Protein AF-0000000075462433 (afdb_homodimer)

Nearest PDB structures (foldseek):
  6zc2-assembly1_A  TM=3.473E-01  e=1.145E+00  Pseudomonas aeruginosa PAO1
  6bbt-assembly1_A  TM=3.051E-01  e=2.124E-01  Streptococcus pyogenes
  6zc2-assembly1_A  TM=1.989E-01  e=1.217E+00  Pseudomonas aeruginosa PAO1

Organism: Phanerochaete carnosa (strain HHB-10118-sp) (NCBI:txid650164)

InterPro domains:
  IPR037176 Osmotin/thaumatin-like superfamily [SSF49870] (26-159)

Foldseek 3Di:
DPPPPPPDPPPPPPPPPPVPQQFKEKEAEAEPPVAFWKFKDDPLDTDDRGHIDMDRFKDPFIKIFTGRPPADSRRFQEWIKTWIAHADPDPPRGIKIAIECAPSRFYDFWKKKAKPPFRGPDIDTDHDRPDPLYHHDPPDDPNMTGTNDTNIYMYMYTRD/DPPPPPPPPPPPPPPPPPVPQQFKEKEAEAEPPPAFWKFKDDPLDTDDRGHIDMDRFKDPFIKIFTGRPPADSRRFQEWIKTWIAHADPDPPRGIKIAIECAPSRFYDFWKKKAKPPFRGPDIDIDHDRPDPLYHHDPPDDPNMTGTNDTNIYMYMYTRD

Secondary structure (DSSP, 8-state):
------------------------EEEEEEE-SSS-EEEEEETTEEEESSS-EEESS-EEEEEEEEE-SS--TT-TTS-EEEEEE---SSTT-SEEEEEE--TT----S-EEEEEESSSTT-EEEE-STT-TTEESSTT--S--EEE--TT-EEEEEE--/------------------------EEEEEEE-SSS-EEEEEETTEEEESSS-EEESS-EEEEEEEEE-SS--TT-TTS-EEEEEE---SSTT-SEEEEEE--TT----S-EEEEEESSSTT-EEEE-STT-TTEESSTT--S--EEE--TT-EEEEEE--

pLDDT: mean 89.91, std 16.1, range [31.02, 98.94]

Radius of gyration: 25.64 Å; Cα contacts (8 Å, |Δi|>4): 846; chains: 2; bounding box: 56×102×90 Å

Sequence (320 aa):
MAYSRIFTALVASAIVFAGVNAESHTVTFVNNCGFGTPLLKANGQTLSTGGSVTFGGSLISAIAFLQTGSCGDNGEGCTLIETTLVNPTSPGSGSSTDISLIPPHSFSVTSGFGYFDGCDGAGADCTDANCPDAFHTSGQTGVQVACQSDNVNLAITFCDMAYSRIFTALVASAIVFAGVNAESHTVTFVNNCGFGTPLLKANGQTLSTGGSVTFGGSLISAIAFLQTGSCGDNGEGCTLIETTLVNPTSPGSGSSTDISLIPPHSFSVTSGFGYFDGCDGAGADCTDANCPDAFHTSGQTGVQVACQSDNVNLAITFCD

Structure (mmCIF, N/CA/C/O backbone):
data_AF-0000000075462433-model_v1
#
loop_
_entity.id
_entity.type
_entity.pdbx_description
1 polymer Glycopeptide
#
loop_
_atom_site.group_PDB
_atom_site.id
_atom_site.type_symbol
_atom_site.label_atom_id
_atom_site.label_alt_id
_atom_site.label_comp_id
_atom_site.label_asym_id
_atom_site.label_entity_id
_atom_site.label_seq_id
_atom_site.pdbx_PDB_ins_code
_atom_site.Cartn_x
_atom_site.Cartn_y
_atom_site.Cartn_z
_atom_site.occupancy
_atom_site.B_iso_or_equiv
_atom_site.auth_seq_id
_atom_site.auth_comp_id
_atom_site.auth_asym_id
_atom_site.auth_atom_id
_atom_site.pdbx_PDB_model_num
ATOM 1 N N . MET A 1 1 ? -38.469 -48.688 49.094 1 31.02 1 MET A N 1
ATOM 2 C CA . MET A 1 1 ? -38.156 -48.281 47.719 1 31.02 1 MET A CA 1
ATOM 3 C C . MET A 1 1 ? -37.188 -47.094 47.719 1 31.02 1 MET A C 1
ATOM 5 O O . MET A 1 1 ? -37.531 -46 48.219 1 31.02 1 MET A O 1
ATOM 9 N N . ALA A 1 2 ? -35.844 -47.375 47.875 1 46.22 2 ALA A N 1
ATOM 10 C CA . ALA A 1 2 ? -34.688 -46.5 47.969 1 46.22 2 ALA A CA 1
ATOM 11 C C . ALA A 1 2 ? -34.562 -45.656 46.688 1 46.22 2 ALA A C 1
ATOM 13 O O . ALA A 1 2 ? -34.469 -46.219 45.594 1 46.22 2 ALA A O 1
ATOM 14 N N . TYR A 1 3 ? -35.125 -44.406 46.688 1 42.5 3 TYR A N 1
ATOM 15 C CA . TYR A 1 3 ? -35 -43.469 45.594 1 42.5 3 TYR A CA 1
ATOM 16 C C . TYR A 1 3 ? -33.562 -43.094 45.344 1 42.5 3 TYR A C 1
ATOM 18 O O . TYR A 1 3 ? -32.875 -42.656 46.281 1 42.5 3 TYR A O 1
ATOM 26 N N . SER A 1 4 ? -32.812 -43.812 44.5 1 49.38 4 SER A N 1
ATOM 27 C CA . SER A 1 4 ? -31.453 -43.438 44.062 1 49.38 4 SER A CA 1
ATOM 28 C C . SER A 1 4 ? -31.438 -42.094 43.375 1 49.38 4 SER A C 1
ATOM 30 O O . SER A 1 4 ? -32.188 -41.875 42.406 1 49.38 4 SER A O 1
ATOM 32 N N . ARG A 1 5 ? -31.234 -40.969 44.125 1 52.94 5 ARG A N 1
ATOM 33 C CA . ARG A 1 5 ? -31.047 -39.656 43.562 1 52.94 5 ARG A CA 1
ATOM 34 C C . ARG A 1 5 ? -29.922 -39.625 42.531 1 52.94 5 ARG A C 1
ATOM 36 O O . ARG A 1 5 ? -28.797 -40.062 42.812 1 52.94 5 ARG A O 1
ATOM 43 N N . ILE A 1 6 ? -30.234 -39.781 41.25 1 49.75 6 ILE A N 1
ATOM 44 C CA . ILE A 1 6 ? -29.312 -39.594 40.156 1 49.75 6 ILE A CA 1
ATOM 45 C C . ILE A 1 6 ? -28.781 -38.156 40.156 1 49.75 6 ILE A C 1
ATOM 47 O O . ILE A 1 6 ? -29.562 -37.219 40.125 1 49.75 6 ILE A O 1
ATOM 51 N N . PHE A 1 7 ? -27.672 -37.844 40.781 1 54.94 7 PHE A N 1
ATOM 52 C CA . PHE A 1 7 ? -27 -36.562 40.656 1 54.94 7 PHE A CA 1
ATOM 53 C C . PHE A 1 7 ? -26.547 -36.312 39.219 1 54.94 7 PHE A C 1
ATOM 55 O O . PHE A 1 7 ? -25.766 -37.062 38.688 1 54.94 7 PHE A O 1
ATOM 62 N N . THR A 1 8 ? -27.344 -35.656 38.406 1 51.84 8 THR A N 1
ATOM 63 C CA . THR A 1 8 ? -26.969 -35.188 37.094 1 51.84 8 THR A CA 1
ATOM 64 C C . THR A 1 8 ? -25.859 -34.125 37.188 1 51.84 8 THR A C 1
ATOM 66 O O . THR A 1 8 ? -26.016 -33.094 37.844 1 51.84 8 THR A O 1
ATOM 69 N N . ALA A 1 9 ? -24.594 -34.531 36.969 1 53.91 9 ALA A N 1
ATOM 70 C CA . ALA A 1 9 ? -23.453 -33.625 36.812 1 53.91 9 ALA A CA 1
ATOM 71 C C . ALA A 1 9 ? -23.641 -32.688 35.625 1 53.91 9 ALA A C 1
ATOM 73 O O . ALA A 1 9 ? -23.734 -33.125 34.5 1 53.91 9 ALA A O 1
ATOM 74 N N . LEU A 1 10 ? -24.234 -31.531 35.906 1 50.56 10 LEU A N 1
ATOM 75 C CA . LEU A 1 10 ? -24.234 -30.5 34.875 1 50.56 10 LEU A CA 1
ATOM 76 C C . LEU A 1 10 ? -22.828 -30.047 34.531 1 50.56 10 LEU A C 1
ATOM 78 O O . LEU A 1 10 ? -22.094 -29.562 35.406 1 50.56 10 LEU A O 1
ATOM 82 N N . VAL A 1 11 ? -22.125 -30.594 33.531 1 49.19 11 VAL A N 1
ATOM 83 C CA . VAL A 1 11 ? -20.844 -30.141 32.969 1 49.19 11 VAL A CA 1
ATOM 84 C C . VAL A 1 11 ? -21.016 -28.75 32.375 1 49.19 11 VAL A C 1
ATOM 86 O O . VAL A 1 11 ? -21.766 -28.562 31.406 1 49.19 11 VAL A O 1
ATOM 89 N N . ALA A 1 12 ? -20.812 -27.641 33.125 1 49.59 12 ALA A N 1
ATOM 90 C CA . ALA A 1 12 ? -20.656 -26.297 32.594 1 49.59 12 ALA A CA 1
ATOM 91 C C . ALA A 1 12 ? -19.531 -26.219 31.578 1 49.59 12 ALA A C 1
ATOM 93 O O . ALA A 1 12 ? -18.375 -26.453 31.906 1 49.59 12 ALA A O 1
ATOM 94 N N . SER A 1 13 ? -19.812 -26.453 30.297 1 45.81 13 SER A N 1
ATOM 95 C CA . SER A 1 13 ? -18.828 -26.188 29.25 1 45.81 13 SER A CA 1
ATOM 96 C C . SER A 1 13 ? -18.391 -24.719 29.25 1 45.81 13 SER A C 1
ATOM 98 O O . SER A 1 13 ? -19.219 -23.828 29.094 1 45.81 13 SER A O 1
ATOM 100 N N . ALA A 1 14 ? -17.344 -24.328 29.859 1 49.94 14 ALA A N 1
ATOM 101 C CA . ALA A 1 14 ? -16.734 -23.016 29.719 1 49.94 14 ALA A CA 1
ATOM 102 C C . ALA A 1 14 ? -16.469 -22.688 28.25 1 49.94 14 ALA A C 1
ATOM 104 O O . ALA A 1 14 ? -15.633 -23.312 27.609 1 49.94 14 ALA A O 1
ATOM 105 N N . ILE A 1 15 ? -17.438 -22.047 27.578 1 47.5 15 ILE A N 1
ATOM 106 C CA . ILE A 1 15 ? -17.156 -21.484 26.266 1 47.5 15 ILE A CA 1
ATOM 107 C C . ILE A 1 15 ? -15.984 -20.5 26.375 1 47.5 15 ILE A C 1
ATOM 109 O O . ILE A 1 15 ? -16.062 -19.5 27.062 1 47.5 15 ILE A O 1
ATOM 113 N N . VAL A 1 16 ? -14.773 -20.906 26.203 1 45.59 16 VAL A N 1
ATOM 114 C CA . VAL A 1 16 ? -13.68 -19.969 25.984 1 45.59 16 VAL A CA 1
ATOM 115 C C . VAL A 1 16 ? -14.039 -19.016 24.859 1 45.59 16 VAL A C 1
ATOM 117 O O . VAL A 1 16 ? -14.18 -19.438 23.703 1 45.59 16 VAL A O 1
ATOM 120 N N . PHE A 1 17 ? -14.797 -17.969 25.062 1 45.19 17 PHE A N 1
ATOM 121 C CA . PHE A 1 17 ? -14.844 -16.891 24.094 1 45.19 17 PHE A CA 1
ATOM 122 C C . PHE A 1 17 ? -13.438 -16.469 23.672 1 45.19 17 PHE A C 1
ATOM 124 O O . PHE A 1 17 ? -12.695 -15.891 24.484 1 45.19 17 PHE A O 1
ATOM 131 N N . ALA A 1 18 ? -12.742 -17.297 22.891 1 47.81 18 ALA A N 1
ATOM 132 C CA . ALA A 1 18 ? -11.594 -16.641 22.266 1 47.81 18 ALA A CA 1
ATOM 133 C C . ALA A 1 18 ? -11.93 -15.211 21.875 1 47.81 18 ALA A C 1
ATOM 135 O O . ALA A 1 18 ? -12.766 -14.977 21 1 47.81 18 ALA A O 1
ATOM 136 N N . GLY A 1 19 ? -11.945 -14.32 22.672 1 45.19 19 GLY A N 1
ATOM 137 C CA . GLY A 1 19 ? -12.164 -12.922 22.344 1 45.19 19 GLY A CA 1
ATOM 138 C C . GLY A 1 19 ? -11.539 -12.523 21.016 1 45.19 19 GLY A C 1
ATOM 139 O O . GLY A 1 19 ? -10.312 -12.5 20.891 1 45.19 19 GLY A O 1
ATOM 140 N N . VAL A 1 20 ? -12.094 -12.938 19.859 1 56.34 20 VAL A N 1
ATOM 141 C CA . VAL A 1 20 ? -11.68 -12.375 18.578 1 56.34 20 VAL A CA 1
ATOM 142 C C . VAL A 1 20 ? -11.344 -10.898 18.734 1 56.34 20 VAL A C 1
ATOM 144 O O . VAL A 1 20 ? -12.195 -10.094 19.125 1 56.34 20 VAL A O 1
ATOM 147 N N . ASN A 1 21 ? -10.117 -10.539 19.297 1 68.62 21 ASN A N 1
ATOM 148 C CA . ASN A 1 21 ? -9.742 -9.133 19.422 1 68.62 21 ASN A CA 1
ATOM 149 C C . ASN A 1 21 ? -10.031 -8.359 18.141 1 68.62 21 ASN A C 1
ATOM 151 O O . ASN A 1 21 ? -9.555 -8.727 17.062 1 68.62 21 ASN A O 1
ATOM 155 N N . ALA A 1 22 ? -11.039 -7.543 18.109 1 91.94 22 ALA A N 1
ATOM 156 C CA . ALA A 1 22 ? -11.453 -6.672 17.016 1 91.94 22 ALA A CA 1
ATOM 157 C C . ALA A 1 22 ? -10.273 -5.855 16.484 1 91.94 22 ALA A C 1
ATOM 159 O O . ALA A 1 22 ? -9.352 -5.531 17.234 1 91.94 22 ALA A O 1
ATOM 160 N N . GLU A 1 23 ? -10.078 -5.707 15.266 1 97.06 23 GLU A N 1
ATOM 161 C CA . GLU A 1 23 ? -9.031 -4.906 14.641 1 97.06 23 GLU A CA 1
ATOM 162 C C . GLU A 1 23 ? -8.906 -3.539 15.305 1 97.06 23 GLU A C 1
ATOM 164 O O . GLU A 1 23 ? -9.914 -2.9 15.617 1 97.06 23 GLU A O 1
ATOM 169 N N . SER A 1 24 ? -7.598 -3.174 15.57 1 98.5 24 SER A N 1
ATOM 170 C CA . SER A 1 24 ? -7.332 -1.879 16.188 1 98.5 24 SER A CA 1
ATOM 171 C C . SER A 1 24 ? -6.004 -1.302 15.711 1 98.5 24 SER A C 1
ATOM 173 O O . SER A 1 24 ? -5.02 -2.029 15.57 1 98.5 24 SER A O 1
ATOM 175 N N . HIS A 1 25 ? -5.973 -0.026 15.5 1 98.75 25 HIS A N 1
ATOM 176 C CA . HIS A 1 25 ? -4.758 0.7 15.141 1 98.75 25 HIS A CA 1
ATOM 177 C C . HIS A 1 25 ? -4.676 2.035 15.875 1 98.75 25 HIS A C 1
ATOM 179 O O . HIS A 1 25 ? -5.676 2.752 15.977 1 98.75 25 HIS A O 1
ATOM 185 N N . THR A 1 26 ? -3.496 2.416 16.359 1 98.88 26 THR A N 1
ATOM 186 C CA . THR A 1 26 ? -3.25 3.695 17.016 1 98.88 26 THR A CA 1
ATOM 187 C C . THR A 1 26 ? -2.232 4.52 16.234 1 98.88 26 THR A C 1
ATOM 189 O O . THR A 1 26 ? -1.226 3.984 15.766 1 98.88 26 THR A O 1
ATOM 192 N N . VAL A 1 27 ? -2.57 5.758 16.047 1 98.94 27 VAL A N 1
ATOM 193 C CA . VAL A 1 27 ? -1.616 6.719 15.5 1 98.94 27 VAL A CA 1
ATOM 194 C C . VAL A 1 27 ? -1.205 7.711 16.578 1 98.94 27 VAL A C 1
ATOM 196 O O . VAL A 1 27 ? -2.059 8.281 17.266 1 98.94 27 VAL A O 1
ATOM 199 N N . THR A 1 28 ? 0.072 7.883 16.766 1 98.94 28 THR A N 1
ATOM 200 C CA . THR A 1 28 ? 0.591 8.836 17.734 1 98.94 28 THR A CA 1
ATOM 201 C C . THR A 1 28 ? 1.503 9.859 17.047 1 98.94 28 THR A C 1
ATOM 203 O O . THR A 1 28 ? 2.033 9.602 15.969 1 98.94 28 THR A O 1
ATOM 206 N N . PHE A 1 29 ? 1.671 11.016 17.797 1 98.88 29 PHE A N 1
ATOM 207 C CA . PHE A 1 29 ? 2.482 12.094 17.25 1 98.88 29 PHE A CA 1
ATOM 208 C C . PHE A 1 29 ? 3.508 12.578 18.266 1 98.88 29 PHE A C 1
ATOM 210 O O . PHE A 1 29 ? 3.227 12.617 19.469 1 98.88 29 PHE A O 1
ATOM 217 N N . VAL A 1 30 ? 4.676 12.891 17.766 1 98.81 30 VAL A N 1
ATOM 218 C CA . VAL A 1 30 ? 5.648 13.711 18.484 1 98.81 30 VAL A CA 1
ATOM 219 C C . VAL A 1 30 ? 6.043 14.914 17.625 1 98.81 30 VAL A C 1
ATOM 221 O O . VAL A 1 30 ? 6.48 14.75 16.484 1 98.81 30 VAL A O 1
ATOM 224 N N . ASN A 1 31 ? 5.793 16.078 18.109 1 98.81 31 ASN A N 1
ATOM 225 C CA . ASN A 1 31 ? 6.211 17.312 17.453 1 98.81 31 ASN A CA 1
ATOM 226 C C . ASN A 1 31 ? 7.352 17.984 18.203 1 98.81 31 ASN A C 1
ATOM 228 O O . ASN A 1 31 ? 7.129 18.625 19.234 1 98.81 31 ASN A O 1
ATOM 232 N N . ASN A 1 32 ? 8.539 17.969 17.625 1 98.81 32 ASN A N 1
ATOM 233 C CA . ASN A 1 32 ? 9.719 18.531 18.266 1 98.81 32 ASN A CA 1
ATOM 234 C C . ASN A 1 32 ? 10.086 19.891 17.656 1 98.81 32 ASN A C 1
ATOM 236 O O . ASN A 1 32 ? 11.195 20.391 17.859 1 98.81 32 ASN A O 1
ATOM 240 N N . CYS A 1 33 ? 9.227 20.453 16.859 1 98.31 33 CYS A N 1
ATOM 241 C CA . CYS A 1 33 ? 9.578 21.656 16.109 1 98.31 33 CYS A CA 1
ATOM 242 C C . CYS A 1 33 ? 9.422 22.891 16.984 1 98.31 33 CYS A C 1
ATOM 244 O O . CYS A 1 33 ? 10.008 23.938 16.688 1 98.31 33 CYS A O 1
ATOM 246 N N . GLY A 1 34 ? 8.617 22.812 18.031 1 97.69 34 GLY A N 1
ATOM 247 C CA . GLY A 1 34 ? 8.328 23.984 18.844 1 97.69 34 GLY A CA 1
ATOM 248 C C . GLY A 1 34 ? 7.262 24.891 18.25 1 97.69 34 GLY A C 1
ATOM 249 O O . GLY A 1 34 ? 6.941 25.938 18.812 1 97.69 34 GLY A O 1
ATOM 250 N N . PHE A 1 35 ? 6.758 24.531 17.094 1 98.56 35 PHE A N 1
ATOM 251 C CA . PHE A 1 35 ? 5.672 25.25 16.422 1 98.56 35 PHE A CA 1
ATOM 252 C C . PHE A 1 35 ? 4.816 24.297 15.602 1 98.56 35 PHE A C 1
ATOM 254 O O . PHE A 1 35 ? 5.145 23.125 15.469 1 98.56 35 PHE A O 1
ATOM 261 N N . GLY A 1 36 ? 3.684 24.781 15.102 1 98.75 36 GLY A N 1
ATOM 262 C CA . GLY A 1 36 ? 2.822 24.016 14.219 1 98.75 36 GLY A CA 1
ATOM 263 C C . GLY A 1 36 ? 1.904 23.062 14.953 1 98.75 36 GLY A C 1
ATOM 264 O O . GLY A 1 36 ? 2.047 22.875 16.172 1 98.75 36 GLY A O 1
ATOM 265 N N . THR A 1 37 ? 0.959 22.531 14.18 1 98.88 37 THR A N 1
ATOM 266 C CA . THR A 1 37 ? -0.018 21.578 14.695 1 98.88 37 THR A CA 1
ATOM 267 C C . THR A 1 37 ? -0.035 20.312 13.844 1 98.88 37 THR A C 1
ATOM 269 O O . THR A 1 37 ? -0.327 20.359 12.648 1 98.88 37 THR A O 1
ATOM 272 N N . PRO A 1 38 ? 0.313 19.125 14.438 1 98.88 38 PRO A N 1
ATOM 273 C CA . PRO A 1 38 ? 0.107 17.906 13.664 1 98.88 38 PRO A CA 1
ATOM 274 C C . PRO A 1 38 ? -1.351 17.703 13.25 1 98.88 38 PRO A C 1
ATOM 276 O O . PRO A 1 38 ? -2.262 18 14.031 1 98.88 38 PRO A O 1
ATOM 279 N N . LEU A 1 39 ? -1.588 17.25 12.008 1 98.88 39 LEU A N 1
ATOM 280 C CA . LEU A 1 39 ? -2.918 16.906 11.531 1 98.88 39 LEU A CA 1
ATOM 281 C C . LEU A 1 39 ? -2.938 15.492 10.961 1 98.88 39 LEU A C 1
ATOM 283 O O . LEU A 1 39 ? -2.008 15.086 10.258 1 98.88 39 LEU A O 1
ATOM 287 N N . LEU A 1 40 ? -3.924 14.75 11.367 1 98.88 40 LEU A N 1
ATOM 288 C CA . LEU A 1 40 ? -4.332 13.516 10.703 1 98.88 40 LEU A CA 1
ATOM 289 C C . LEU A 1 40 ? -5.707 13.68 10.055 1 98.88 40 LEU A C 1
ATOM 291 O O . LEU A 1 40 ? -6.664 14.086 10.719 1 98.88 40 LEU A O 1
ATOM 295 N N . LYS A 1 41 ? -5.789 13.383 8.766 1 98 41 LYS A N 1
ATOM 296 C CA . LYS A 1 41 ? -7.039 13.57 8.039 1 98 41 LYS A CA 1
ATOM 297 C C . LYS A 1 41 ? -7.352 12.352 7.172 1 98 41 LYS A C 1
ATOM 299 O O . LYS A 1 41 ? -6.441 11.68 6.684 1 98 41 LYS A O 1
ATOM 304 N N . ALA A 1 42 ? -8.602 12.094 7.008 1 95.62 42 ALA A N 1
ATOM 305 C CA . ALA A 1 42 ? -9.109 11.117 6.047 1 95.62 42 ALA A CA 1
ATOM 306 C C . ALA A 1 42 ? -10.523 11.461 5.605 1 95.62 42 ALA A C 1
ATOM 308 O O . ALA A 1 42 ? -11.305 12.008 6.387 1 95.62 42 ALA A O 1
ATOM 309 N N . ASN A 1 43 ? -10.805 11.219 4.375 1 92.31 43 ASN A N 1
ATOM 310 C CA . ASN A 1 43 ? -12.133 11.477 3.84 1 92.31 43 ASN A CA 1
ATOM 311 C C . ASN A 1 43 ? -12.578 12.914 4.109 1 92.31 43 ASN A C 1
ATOM 313 O O . ASN A 1 43 ? -13.711 13.148 4.527 1 92.31 43 ASN A O 1
ATOM 317 N N . GLY A 1 44 ? -11.602 13.75 4.051 1 92 44 GLY A N 1
ATOM 318 C CA . GLY A 1 44 ? -11.891 15.172 4.18 1 92 44 GLY A CA 1
ATOM 319 C C . GLY A 1 44 ? -12.102 15.609 5.617 1 92 44 GLY A C 1
ATOM 320 O O . GLY A 1 44 ? -12.414 16.766 5.879 1 92 44 GLY A O 1
ATOM 321 N N . GLN A 1 45 ? -11.938 14.703 6.551 1 97.12 45 GLN A N 1
ATOM 322 C CA . GLN A 1 45 ? -12.156 15.016 7.961 1 97.12 45 GLN A CA 1
ATOM 323 C C . GLN A 1 45 ? -10.844 15.023 8.734 1 97.12 45 GLN A C 1
ATOM 325 O O . GLN A 1 45 ? -9.961 14.195 8.484 1 97.12 45 GLN A O 1
ATOM 330 N N . THR A 1 46 ? -10.742 15.938 9.68 1 98.38 46 THR A N 1
ATOM 331 C CA . THR A 1 46 ? -9.633 15.906 10.625 1 98.38 46 THR A CA 1
ATOM 332 C C . THR A 1 46 ? -9.883 14.867 11.719 1 98.38 46 THR A C 1
ATOM 334 O O . THR A 1 46 ? -10.906 14.914 12.406 1 98.38 46 THR A O 1
ATOM 337 N N . LEU A 1 47 ? -8.961 14.016 11.898 1 98.69 47 LEU A N 1
ATOM 338 C CA . LEU A 1 47 ? -9.125 12.914 12.836 1 98.69 47 LEU A CA 1
ATOM 339 C C . LEU A 1 47 ? -8.344 13.172 14.117 1 98.69 47 LEU A C 1
ATOM 341 O O . LEU A 1 47 ? -8.648 12.586 15.164 1 98.69 47 LEU A O 1
ATOM 345 N N . SER A 1 48 ? -7.277 13.953 14.039 1 98.81 48 SER A N 1
ATOM 346 C CA . SER A 1 48 ? -6.461 14.336 15.188 1 98.81 48 SER A CA 1
ATOM 347 C C . SER A 1 48 ? -5.695 15.625 14.914 1 98.81 48 SER A C 1
ATOM 349 O O . SER A 1 48 ? -5.312 15.898 13.773 1 98.81 48 SER A O 1
ATOM 351 N N . THR A 1 49 ? -5.5 16.375 15.891 1 98.75 49 THR A N 1
ATOM 352 C CA . THR A 1 49 ? -4.645 17.562 15.844 1 98.75 49 THR A CA 1
ATOM 353 C C . THR A 1 49 ? -3.408 17.375 16.719 1 98.75 49 THR A C 1
ATOM 355 O O . THR A 1 49 ? -2.939 18.312 17.359 1 98.75 49 THR A O 1
ATOM 358 N N . GLY A 1 50 ? -2.967 16.141 16.812 1 98.69 50 GLY A N 1
ATOM 359 C CA . GLY A 1 50 ? -1.698 15.883 17.469 1 98.69 50 GLY A CA 1
ATOM 360 C C . GLY A 1 50 ? -1.814 14.906 18.625 1 98.69 50 GLY A C 1
ATOM 361 O O . GLY A 1 50 ? -0.812 14.344 19.078 1 98.69 50 GLY A O 1
ATOM 362 N N . GLY A 1 51 ? -3.045 14.695 19.109 1 98.31 51 GLY A N 1
ATOM 363 C CA . GLY A 1 51 ? -3.252 13.672 20.125 1 98.31 51 GLY A CA 1
ATOM 364 C C . GLY A 1 51 ? -3.227 12.266 19.562 1 98.31 51 GLY A C 1
ATOM 365 O O . GLY A 1 51 ? -3.562 12.055 18.391 1 98.31 51 GLY A O 1
ATOM 366 N N . SER A 1 52 ? -2.805 11.383 20.438 1 98.75 52 SER A N 1
ATOM 367 C CA . SER A 1 52 ? -2.891 9.977 20.047 1 98.75 52 SER A CA 1
ATOM 368 C C . SER A 1 52 ? -4.336 9.555 19.812 1 98.75 52 SER A C 1
ATOM 370 O O . SER A 1 52 ? -5.23 9.938 20.578 1 98.75 52 SER A O 1
ATOM 372 N N . VAL A 1 53 ? -4.602 8.828 18.766 1 98.81 53 VAL A N 1
ATOM 373 C CA . VAL A 1 53 ? -5.957 8.398 18.453 1 98.81 53 VAL A CA 1
ATOM 374 C C . VAL A 1 53 ? -5.957 6.918 18.078 1 98.81 53 VAL A C 1
ATOM 376 O O . VAL A 1 53 ? -5.039 6.441 17.406 1 98.81 53 VAL A O 1
ATOM 379 N N . THR A 1 54 ? -6.957 6.152 18.516 1 98.75 54 THR A N 1
ATOM 380 C CA . THR A 1 54 ? -7.105 4.727 18.234 1 98.75 54 THR A CA 1
ATOM 381 C C . THR A 1 54 ? -8.359 4.465 17.406 1 98.75 54 THR A C 1
ATOM 383 O O . THR A 1 54 ? -9.43 5 17.703 1 98.75 54 THR A O 1
ATOM 386 N N . PHE A 1 55 ? -8.195 3.656 16.422 1 98.44 55 PHE A N 1
ATOM 387 C CA . PHE A 1 55 ? -9.289 3.275 15.539 1 98.44 55 PHE A CA 1
ATOM 388 C C . PHE A 1 55 ? -9.703 1.826 15.781 1 98.44 55 PHE A C 1
ATOM 390 O O . PHE A 1 55 ? -8.859 0.928 15.766 1 98.44 55 PHE A O 1
ATOM 397 N N . GLY A 1 56 ? -10.938 1.569 15.969 1 97.56 56 GLY A N 1
ATOM 398 C CA . GLY A 1 56 ? -11.469 0.222 16.094 1 97.56 56 GLY A CA 1
ATOM 399 C C . GLY A 1 56 ? -11.672 -0.465 14.758 1 97.56 56 GLY A C 1
ATOM 400 O O . GLY A 1 56 ? -12.648 -1.195 14.578 1 97.56 56 GLY A O 1
ATOM 401 N N . GLY A 1 57 ? -10.953 -0.33 13.852 1 97.75 57 GLY A N 1
ATOM 402 C CA . GLY A 1 57 ? -10.953 -0.805 12.477 1 97.75 57 GLY A CA 1
ATOM 403 C C . GLY A 1 57 ? -9.828 -0.219 11.641 1 97.75 57 GLY A C 1
ATOM 404 O O . GLY A 1 57 ? -8.859 0.309 12.18 1 97.75 57 GLY A O 1
ATOM 405 N N . SER A 1 58 ? -9.961 -0.373 10.367 1 96.38 58 SER A N 1
ATOM 406 C CA . SER A 1 58 ? -8.906 0.088 9.477 1 96.38 58 SER A CA 1
ATOM 407 C C . SER A 1 58 ? -8.914 1.607 9.352 1 96.38 58 SER A C 1
ATOM 409 O O . SER A 1 58 ? -9.938 2.25 9.57 1 96.38 58 SER A O 1
ATOM 411 N N . LEU A 1 59 ? -7.797 2.197 9.141 1 96.56 59 LEU A N 1
ATOM 412 C CA . LEU A 1 59 ? -7.602 3.566 8.68 1 96.56 59 LEU A CA 1
ATOM 413 C C . LEU A 1 59 ? -7.156 3.584 7.219 1 96.56 59 LEU A C 1
ATOM 415 O O . LEU A 1 59 ? -6.02 3.223 6.91 1 96.56 59 LEU A O 1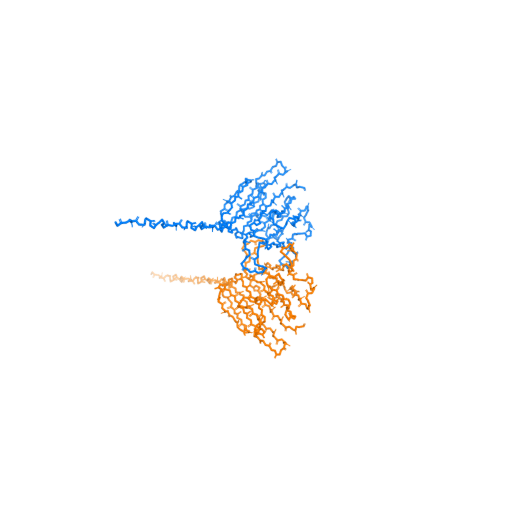
ATOM 419 N N . ILE A 1 60 ? -8.008 4.016 6.27 1 92.88 60 ILE A N 1
ATOM 420 C CA . ILE A 1 60 ? -7.762 3.855 4.844 1 92.88 60 ILE A CA 1
ATOM 421 C C . ILE A 1 60 ? -7.457 5.215 4.215 1 92.88 60 ILE A C 1
ATOM 423 O O . ILE A 1 60 ? -8.227 6.164 4.379 1 92.88 60 ILE A O 1
ATOM 427 N N . SER A 1 61 ? -6.312 5.301 3.559 1 92.12 61 SER A N 1
ATOM 428 C CA . SER A 1 61 ? -5.957 6.457 2.746 1 92.12 61 SER A CA 1
ATOM 429 C C . SER A 1 61 ? -5.945 7.734 3.58 1 92.12 61 SER A C 1
ATOM 431 O O . SER A 1 61 ? -6.547 8.742 3.195 1 92.12 61 SER A O 1
ATOM 433 N N . ALA A 1 62 ? -5.32 7.723 4.688 1 96.56 62 ALA A N 1
ATOM 434 C CA . ALA A 1 62 ? -5.188 8.906 5.531 1 96.56 62 ALA A CA 1
ATOM 435 C C . ALA A 1 62 ? -3.916 9.68 5.199 1 96.56 62 ALA A C 1
ATOM 437 O O . ALA A 1 62 ? -2.965 9.117 4.656 1 96.56 62 ALA A O 1
ATOM 438 N N . ILE A 1 63 ? -3.936 10.922 5.496 1 97.88 63 ILE A N 1
ATOM 439 C CA . ILE A 1 63 ? -2.758 11.766 5.336 1 97.88 63 ILE A CA 1
ATOM 440 C C . ILE A 1 63 ? -2.42 12.445 6.664 1 97.88 63 ILE A C 1
ATOM 442 O O . ILE A 1 63 ? -3.309 12.695 7.48 1 97.88 63 ILE A O 1
ATOM 446 N N . ALA A 1 64 ? -1.176 12.727 6.906 1 98.69 64 ALA A N 1
ATOM 447 C CA . ALA A 1 64 ? -0.7 13.469 8.07 1 98.69 64 ALA A CA 1
ATOM 448 C C . ALA A 1 64 ? 0.387 14.469 7.684 1 98.69 64 ALA A C 1
ATOM 450 O O . ALA A 1 64 ? 1.172 14.211 6.766 1 98.69 64 ALA A O 1
ATOM 451 N N . PHE A 1 65 ? 0.458 15.5 8.32 1 98.81 65 PHE A N 1
ATOM 452 C CA . PHE A 1 65 ? 1.47 16.531 8.109 1 98.81 65 PHE A CA 1
ATOM 453 C C . PHE A 1 65 ? 1.486 17.516 9.273 1 98.81 65 PHE A C 1
ATOM 455 O O . PHE A 1 65 ? 0.581 17.516 10.109 1 98.81 65 PHE A O 1
ATOM 462 N N . LEU A 1 66 ? 2.568 18.25 9.445 1 98.94 66 LEU A N 1
ATOM 463 C CA . LEU A 1 66 ? 2.617 19.359 10.383 1 98.94 66 LEU A CA 1
ATOM 464 C C . LEU A 1 66 ? 2.08 20.641 9.75 1 98.94 66 LEU A C 1
ATOM 466 O O . LEU A 1 66 ? 2.688 21.188 8.82 1 98.94 66 LEU A O 1
ATOM 470 N N . GLN A 1 67 ? 0.877 21.078 10.211 1 98.75 67 GLN A N 1
ATOM 471 C CA . GLN A 1 67 ? 0.371 22.375 9.781 1 98.75 67 GLN A CA 1
ATOM 472 C C . GLN A 1 67 ? 1.202 23.516 10.359 1 98.75 67 GLN A C 1
ATOM 474 O O . GLN A 1 67 ? 1.096 23.828 11.547 1 98.75 67 GLN A O 1
ATOM 479 N N . THR A 1 68 ? 1.956 24.156 9.539 1 98.25 68 THR A N 1
ATOM 480 C CA . THR A 1 68 ? 2.898 25.188 9.984 1 98.25 68 THR A CA 1
ATOM 481 C C . THR A 1 68 ? 2.307 26.578 9.812 1 98.25 68 THR A C 1
ATOM 483 O O . THR A 1 68 ? 2.939 27.578 10.164 1 98.25 68 THR A O 1
ATOM 486 N N . GLY A 1 69 ? 1.148 26.719 9.367 1 97.69 69 GLY A N 1
ATOM 487 C CA . GLY A 1 69 ? 0.523 27.984 9.016 1 97.69 69 GLY A CA 1
ATOM 488 C C . GLY A 1 69 ? 0.457 28.219 7.52 1 97.69 69 GLY A C 1
ATOM 489 O O . GLY A 1 69 ? -0.353 29.016 7.051 1 97.69 69 GLY A O 1
ATOM 490 N N . SER A 1 70 ? 1.236 27.5 6.734 1 96.94 70 SER A N 1
ATOM 491 C CA . SER A 1 70 ? 1.358 27.766 5.305 1 96.94 70 SER A CA 1
ATOM 492 C C . SER A 1 70 ? 0.881 26.594 4.473 1 96.94 70 SER A C 1
ATOM 494 O O . SER A 1 70 ? 0.849 26.656 3.242 1 96.94 70 SER A O 1
ATOM 496 N N . CYS A 1 71 ? 0.517 25.5 5.082 1 98.12 71 CYS A N 1
ATOM 497 C CA . CYS A 1 71 ? 0.102 24.312 4.328 1 98.12 71 CYS A CA 1
ATOM 498 C C . CYS A 1 71 ? -1.327 24.469 3.822 1 98.12 71 CYS A C 1
ATOM 500 O O . CYS A 1 71 ? -2.16 25.094 4.484 1 98.12 71 CYS A O 1
ATOM 502 N N . GLY A 1 72 ? -1.582 23.844 2.689 1 97.5 72 GLY A N 1
ATOM 503 C CA . GLY A 1 72 ? -2.969 23.719 2.266 1 97.5 72 GLY A CA 1
ATOM 504 C C . GLY A 1 72 ? -3.779 22.797 3.143 1 97.5 72 GLY A C 1
ATOM 505 O O . GLY A 1 72 ? -3.229 22.125 4.016 1 97.5 72 GLY A O 1
ATOM 506 N N . ASP A 1 73 ? -5.07 22.672 2.895 1 96.31 73 ASP A N 1
ATOM 507 C CA . ASP A 1 73 ? -5.988 21.906 3.729 1 96.31 73 ASP A CA 1
ATOM 508 C C . ASP A 1 73 ? -5.594 20.438 3.77 1 96.31 73 ASP A C 1
ATOM 510 O O . ASP A 1 73 ? -5.855 19.75 4.758 1 96.31 73 ASP A O 1
ATOM 514 N N . ASN A 1 74 ? -4.992 19.984 2.703 1 95.44 74 ASN A N 1
ATOM 515 C CA . ASN A 1 74 ? -4.566 18.594 2.625 1 95.44 74 ASN A CA 1
ATOM 516 C C . ASN A 1 74 ? -3.045 18.484 2.584 1 95.44 74 ASN A C 1
ATOM 518 O O . ASN A 1 74 ? -2.504 17.578 1.943 1 95.44 74 ASN A O 1
ATOM 522 N N . GLY A 1 75 ? -2.424 19.422 3.102 1 97.31 75 GLY A N 1
ATOM 523 C CA . GLY A 1 75 ? -0.98 19.375 3.268 1 97.31 75 GLY A CA 1
ATOM 524 C C . GLY A 1 75 ? -0.223 19.906 2.066 1 97.31 75 GLY A C 1
ATOM 525 O O . GLY A 1 75 ? 0.992 19.719 1.962 1 97.31 75 GLY A O 1
ATOM 526 N N . GLU A 1 76 ? -0.941 20.516 1.115 1 96.81 76 GLU A N 1
ATOM 527 C CA . GLU A 1 76 ? -0.235 21.125 -0.009 1 96.81 76 GLU A CA 1
ATOM 528 C C . GLU A 1 76 ? 0.849 22.078 0.474 1 96.81 76 GLU A C 1
ATOM 530 O O . GLU A 1 76 ? 0.635 22.844 1.421 1 96.81 76 GLU A O 1
ATOM 535 N N . GLY A 1 77 ? 1.951 21.969 -0.198 1 97.81 77 GLY A N 1
ATOM 536 C CA . GLY A 1 77 ? 3.064 22.844 0.143 1 97.81 77 GLY A CA 1
ATOM 537 C C . GLY A 1 77 ? 3.879 22.328 1.318 1 97.81 77 GLY A C 1
ATOM 538 O O . GLY A 1 77 ? 4.848 22.969 1.732 1 97.81 77 GLY A O 1
ATOM 539 N N . CYS A 1 78 ? 3.58 21.156 1.856 1 98.62 78 CYS A N 1
ATOM 540 C CA . CYS A 1 78 ? 4.27 20.625 3.025 1 98.62 78 CYS A CA 1
ATOM 541 C C . CYS A 1 78 ? 4.594 19.156 2.844 1 98.62 78 CYS A C 1
ATOM 543 O O . CYS A 1 78 ? 4.086 18.5 1.92 1 98.62 78 CYS A O 1
ATOM 545 N N . THR A 1 79 ? 5.535 18.625 3.688 1 98.56 79 THR A N 1
ATOM 546 C CA . THR A 1 79 ? 5.848 17.203 3.693 1 98.56 79 THR A CA 1
ATOM 547 C C . THR A 1 79 ? 4.625 16.375 4.098 1 98.56 79 THR A C 1
ATOM 549 O O . THR A 1 79 ? 4.012 16.641 5.133 1 98.56 79 THR A O 1
ATOM 552 N N . LEU A 1 80 ? 4.27 15.406 3.25 1 98.44 80 LEU A N 1
ATOM 553 C CA . LEU A 1 80 ? 3.043 14.648 3.461 1 98.44 80 LEU A CA 1
ATOM 554 C C . LEU A 1 80 ? 3.352 13.203 3.844 1 98.44 80 LEU A C 1
ATOM 556 O O . LEU A 1 80 ? 4.172 12.547 3.199 1 98.44 80 LEU A O 1
ATOM 560 N N . ILE A 1 81 ? 2.809 12.711 4.922 1 98.56 81 ILE A N 1
ATOM 561 C CA . ILE A 1 81 ? 2.775 11.289 5.234 1 98.56 81 ILE A CA 1
ATOM 562 C C . ILE A 1 81 ? 1.435 10.695 4.805 1 98.56 81 ILE A C 1
ATOM 564 O O . ILE A 1 81 ? 0.377 11.258 5.105 1 98.56 81 ILE A O 1
ATOM 568 N N . GLU A 1 82 ? 1.483 9.617 4.117 1 96.69 82 GLU A N 1
ATOM 569 C CA . GLU A 1 82 ? 0.285 8.898 3.697 1 96.69 82 GLU A CA 1
ATOM 570 C C . GLU A 1 82 ? 0.249 7.496 4.293 1 96.69 82 GLU A C 1
ATOM 572 O O . GLU A 1 82 ? 1.269 6.805 4.328 1 96.69 82 GLU A O 1
ATOM 577 N N . THR A 1 83 ? -0.963 7.098 4.758 1 96.62 83 THR A N 1
ATOM 578 C CA . THR A 1 83 ? -0.954 5.816 5.449 1 96.62 83 THR A CA 1
ATOM 579 C C . THR A 1 83 ? -2.297 5.105 5.293 1 96.62 83 THR A C 1
ATOM 581 O O . THR A 1 83 ? -3.344 5.754 5.238 1 96.62 83 THR A O 1
ATOM 584 N N . THR A 1 84 ? -2.312 3.875 5.109 1 94.88 84 THR A N 1
ATOM 585 C CA . THR A 1 84 ? -3.369 2.898 5.355 1 94.88 84 THR A CA 1
ATOM 586 C C . THR A 1 84 ? -2.947 1.906 6.438 1 94.88 84 THR A C 1
ATOM 588 O O . THR A 1 84 ? -1.87 1.313 6.359 1 94.88 84 THR A O 1
ATOM 591 N N . LEU A 1 85 ? -3.688 1.786 7.465 1 96.94 85 LEU A N 1
ATOM 592 C CA . LEU A 1 85 ? -3.521 0.774 8.5 1 96.94 85 LEU A CA 1
ATOM 593 C C . LEU A 1 85 ? -4.672 -0.225 8.477 1 96.94 85 LEU A C 1
ATOM 595 O O . LEU A 1 85 ? -5.832 0.151 8.672 1 96.94 85 LEU A O 1
ATOM 599 N N . VAL A 1 86 ? -4.32 -1.461 8.211 1 95.5 86 VAL A N 1
ATOM 600 C CA . VAL A 1 86 ? -5.34 -2.49 8.016 1 95.5 86 VAL A CA 1
ATOM 601 C C . VAL A 1 86 ? -4.75 -3.865 8.32 1 95.5 86 VAL A C 1
ATOM 603 O O . VAL A 1 86 ? -3.572 -4.117 8.047 1 95.5 86 VAL A O 1
ATOM 606 N N . ASN A 1 87 ? -5.582 -4.66 8.93 1 94.5 87 ASN A N 1
ATOM 607 C CA . ASN A 1 87 ? -5.172 -6.055 9.055 1 94.5 87 ASN A CA 1
ATOM 608 C C . ASN A 1 87 ? -5.191 -6.766 7.707 1 94.5 87 ASN A C 1
ATOM 610 O O . ASN A 1 87 ? -6.168 -6.664 6.961 1 94.5 87 ASN A O 1
ATOM 614 N N . PRO A 1 88 ? -4.07 -7.461 7.48 1 90.75 88 PRO A N 1
ATOM 615 C CA . PRO A 1 88 ? -4.094 -8.195 6.215 1 90.75 88 PRO A CA 1
ATOM 616 C C . PRO A 1 88 ? -5.117 -9.32 6.203 1 90.75 88 PRO A C 1
ATOM 618 O O . PRO A 1 88 ? -5.273 -10.031 7.203 1 90.75 88 PRO A O 1
ATOM 621 N N . THR A 1 89 ? -5.918 -9.422 5.117 1 85.44 89 THR A N 1
ATOM 622 C CA . THR A 1 89 ? -6.844 -10.531 4.938 1 85.44 89 THR A CA 1
ATOM 623 C C . THR A 1 89 ? -6.203 -11.641 4.102 1 85.44 89 THR A C 1
ATOM 625 O O . THR A 1 89 ? -6.695 -12.766 4.074 1 85.44 89 THR A O 1
ATOM 628 N N . SER A 1 90 ? -5.215 -11.367 3.449 1 82.5 90 SER A N 1
ATOM 629 C CA . SER A 1 90 ? -4.344 -12.234 2.67 1 82.5 90 SER A CA 1
ATOM 630 C C . SER A 1 90 ? -2.908 -11.727 2.67 1 82.5 90 SER A C 1
ATOM 632 O O . SER A 1 90 ? -2.658 -10.562 2.975 1 82.5 90 SER A O 1
ATOM 634 N N . PRO A 1 91 ? -2.014 -12.617 2.445 1 78.06 91 PRO A N 1
ATO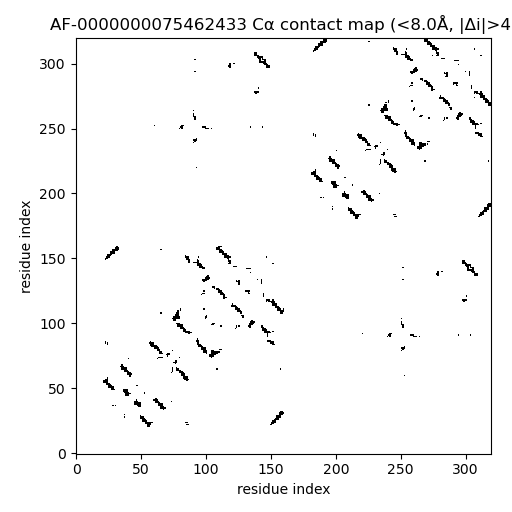M 635 C CA . PRO A 1 91 ? -0.631 -12.141 2.383 1 78.06 91 PRO A CA 1
ATOM 636 C C . PRO A 1 91 ? -0.467 -10.93 1.463 1 78.06 91 PRO A C 1
ATOM 638 O O . PRO A 1 91 ? -0.975 -10.938 0.338 1 78.06 91 PRO A O 1
ATOM 641 N N . GLY A 1 92 ? 0.298 -9.859 1.927 1 84.5 92 GLY A N 1
ATOM 642 C CA . GLY A 1 92 ? 0.599 -8.68 1.135 1 84.5 92 GLY A CA 1
ATOM 643 C C . GLY A 1 92 ? -0.503 -7.637 1.174 1 84.5 92 GLY A C 1
ATOM 644 O O . GLY A 1 92 ? -0.345 -6.539 0.641 1 84.5 92 GLY A O 1
ATOM 645 N N . SER A 1 93 ? -1.565 -7.895 1.751 1 87.81 93 SER A N 1
ATOM 646 C CA . SER A 1 93 ? -2.709 -6.992 1.748 1 87.81 93 SER A CA 1
ATOM 647 C C . SER A 1 93 ? -2.744 -6.141 3.012 1 87.81 93 SER A C 1
ATOM 649 O O . SER A 1 93 ? -3.777 -5.551 3.344 1 87.81 93 SER A O 1
ATOM 651 N N . GLY A 1 94 ? -1.596 -5.977 3.682 1 91.75 94 GLY A N 1
ATOM 652 C CA . GLY A 1 94 ? -1.548 -5.32 4.98 1 91.75 94 GLY A CA 1
ATOM 653 C C . GLY A 1 94 ? -1.356 -3.82 4.883 1 91.75 94 GLY A C 1
ATOM 654 O O . GLY A 1 94 ? -1.687 -3.209 3.865 1 91.75 94 GLY A O 1
ATOM 655 N N . SER A 1 95 ? -0.922 -3.225 5.969 1 95.12 95 SER A N 1
ATOM 656 C CA . SER A 1 95 ? -0.736 -1.785 6.121 1 95.12 95 SER A CA 1
ATOM 657 C C . SER A 1 95 ? 0.39 -1.276 5.227 1 95.12 95 SER A C 1
ATOM 659 O O . SER A 1 95 ? 1.296 -2.033 4.871 1 95.12 95 SER A O 1
ATOM 661 N N . SER A 1 96 ? 0.314 -0.018 4.898 1 95.06 96 SER A N 1
ATOM 662 C CA . SER A 1 96 ? 1.322 0.651 4.082 1 95.06 96 SER A CA 1
ATOM 663 C C . SER A 1 96 ? 1.386 2.143 4.395 1 95.06 96 SER A C 1
ATOM 665 O O . SER A 1 96 ? 0.352 2.787 4.586 1 95.06 96 SER A O 1
ATOM 667 N N . THR A 1 97 ? 2.615 2.674 4.48 1 96.56 97 THR A N 1
ATOM 668 C CA . THR A 1 97 ? 2.842 4.09 4.75 1 96.56 97 THR A CA 1
ATOM 669 C C . THR A 1 97 ? 4.012 4.617 3.924 1 96.56 97 THR A C 1
ATOM 671 O O . THR A 1 97 ? 4.961 3.883 3.641 1 96.56 97 THR A O 1
ATOM 674 N N . ASP A 1 98 ? 3.91 5.902 3.521 1 96.88 98 ASP A N 1
ATOM 675 C CA . ASP A 1 98 ? 5.004 6.535 2.793 1 96.88 98 ASP A CA 1
ATOM 676 C C . ASP A 1 98 ? 5.062 8.039 3.08 1 96.88 98 ASP A C 1
ATOM 678 O O . ASP A 1 98 ? 4.164 8.586 3.723 1 96.88 98 ASP A O 1
ATOM 682 N N . ILE A 1 99 ? 6.195 8.672 2.697 1 97.94 99 ILE A N 1
ATOM 683 C CA . ILE A 1 99 ? 6.359 10.125 2.68 1 97.94 99 ILE A CA 1
ATOM 684 C C . ILE A 1 99 ? 6.344 10.625 1.238 1 97.94 99 ILE A C 1
ATOM 686 O O . ILE A 1 99 ? 6.953 10.016 0.355 1 97.94 99 ILE A O 1
ATOM 690 N N . SER A 1 100 ? 5.621 11.742 1.018 1 97.38 100 SER A N 1
ATOM 691 C CA . SER A 1 100 ? 5.516 12.242 -0.348 1 97.38 100 SER A CA 1
ATOM 692 C C . SER A 1 100 ? 5.906 13.719 -0.425 1 97.38 100 SER A C 1
ATOM 694 O O . SER A 1 100 ? 5.5 14.516 0.418 1 97.38 100 SER A O 1
ATOM 696 N N . LEU A 1 101 ? 6.711 14.023 -1.391 1 97.31 101 LEU A N 1
ATOM 697 C CA . LEU A 1 101 ? 7.043 15.383 -1.803 1 97.31 101 LEU A CA 1
ATOM 698 C C . LEU A 1 101 ? 6.645 15.625 -3.254 1 97.31 101 LEU A C 1
ATOM 700 O O . LEU A 1 101 ? 7.219 16.484 -3.926 1 97.31 101 LEU A O 1
ATOM 704 N N . ILE A 1 102 ? 5.77 14.836 -3.76 1 94.31 102 ILE A N 1
ATOM 705 C CA . ILE A 1 102 ? 5.246 15.07 -5.102 1 94.31 102 ILE A CA 1
ATOM 706 C C . ILE A 1 102 ? 4.43 16.359 -5.121 1 94.31 102 ILE A C 1
ATOM 708 O O . ILE A 1 102 ? 3.516 16.531 -4.312 1 94.31 102 ILE A O 1
ATOM 712 N N . PRO A 1 103 ? 4.781 17.234 -6.109 1 93.94 103 PRO A N 1
ATOM 713 C CA . PRO A 1 103 ? 3.965 18.453 -6.168 1 93.94 103 PRO A CA 1
ATOM 714 C C . PRO A 1 103 ? 2.469 18.156 -6.223 1 93.94 103 PRO A C 1
ATOM 716 O O . PRO A 1 103 ? 2.047 17.203 -6.887 1 93.94 103 PRO A O 1
ATOM 719 N N . PRO A 1 104 ? 1.634 19.094 -5.426 1 95.56 104 PRO A N 1
ATOM 720 C CA . PRO A 1 104 ? 1.957 20.391 -4.828 1 95.56 104 PRO A CA 1
ATOM 721 C C . PRO A 1 104 ? 2.568 20.266 -3.434 1 95.56 104 PRO A C 1
ATOM 723 O O . PRO A 1 104 ? 2.746 21.266 -2.738 1 95.56 104 PRO A O 1
ATOM 726 N N . HIS A 1 105 ? 2.904 19.062 -2.965 1 97.19 105 HIS A N 1
ATOM 727 C CA . HIS A 1 105 ? 3.6 18.891 -1.695 1 97.19 105 HIS A CA 1
ATOM 728 C C . HIS A 1 105 ? 5.09 19.172 -1.842 1 97.19 105 HIS A C 1
ATOM 730 O O . HIS A 1 105 ? 5.641 19.078 -2.941 1 97.19 105 HIS A O 1
ATOM 736 N N . SER A 1 106 ? 5.672 19.625 -0.794 1 97.75 106 SER A N 1
ATOM 737 C CA . SER A 1 106 ? 7.086 19.984 -0.75 1 97.75 106 SER A CA 1
ATOM 738 C C . SER A 1 106 ? 7.645 19.844 0.664 1 97.75 106 SER A C 1
ATOM 740 O O . SER A 1 106 ? 6.887 19.828 1.637 1 97.75 106 SER A O 1
ATOM 742 N N . PHE A 1 107 ? 8.984 19.75 0.673 1 98.62 107 PHE A N 1
ATOM 743 C CA . PHE A 1 107 ? 9.617 19.641 1.981 1 98.62 107 PHE A CA 1
ATOM 744 C C . PHE A 1 107 ? 9.32 20.859 2.838 1 98.62 107 PHE A C 1
ATOM 746 O O . PHE A 1 107 ? 9.539 22 2.408 1 98.62 107 PHE A O 1
ATOM 753 N N . SER A 1 108 ? 8.859 20.594 4.043 1 98.81 108 SER A N 1
ATOM 754 C CA . SER A 1 108 ? 8.555 21.688 4.961 1 98.81 108 SER A CA 1
ATOM 755 C C . SER A 1 108 ? 9.297 21.531 6.281 1 98.81 108 SER A C 1
ATOM 757 O O . SER A 1 108 ? 9.938 22.469 6.758 1 98.81 108 SER A O 1
ATOM 759 N N . VAL A 1 109 ? 9.156 20.391 6.926 1 98.81 109 VAL A N 1
ATOM 760 C CA . VAL A 1 109 ? 9.906 20.031 8.125 1 98.81 109 VAL A CA 1
ATOM 761 C C . VAL A 1 109 ? 10.352 18.578 8.039 1 98.81 109 VAL A C 1
ATOM 763 O O . VAL A 1 109 ? 9.75 17.766 7.316 1 98.81 109 VAL A O 1
ATOM 766 N N . THR A 1 110 ? 11.516 18.297 8.805 1 98.75 110 THR A N 1
ATOM 767 C CA . THR A 1 110 ? 11.852 16.875 8.961 1 98.75 110 THR A CA 1
ATOM 768 C C . THR A 1 110 ? 10.648 16.094 9.453 1 98.75 110 THR A C 1
ATOM 770 O O . THR A 1 110 ? 9.984 16.484 10.414 1 98.75 110 THR A O 1
ATOM 773 N N . SER A 1 111 ? 10.289 15.039 8.734 1 98.88 111 SER A N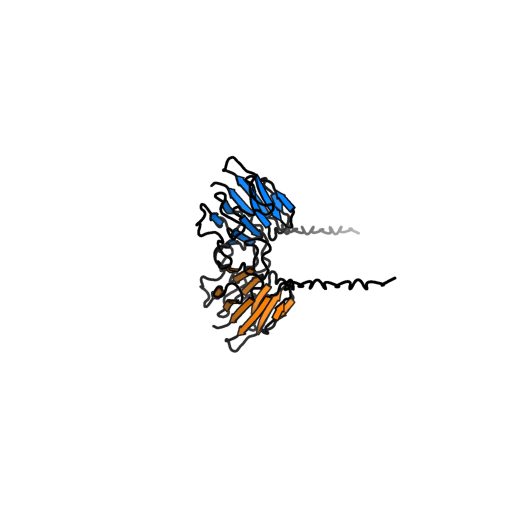 1
ATOM 774 C CA . SER A 1 111 ? 9.141 14.203 9.047 1 98.88 111 SER A CA 1
ATOM 775 C C . SER A 1 111 ? 9.477 12.719 8.906 1 98.88 111 SER A C 1
ATOM 777 O O . SER A 1 111 ? 10.148 12.32 7.953 1 98.88 111 SER A O 1
ATOM 779 N N . GLY A 1 112 ? 9.055 11.938 9.82 1 98.81 112 GLY A N 1
ATOM 780 C CA . GLY A 1 112 ? 9.258 10.5 9.789 1 98.81 112 GLY A CA 1
ATOM 781 C C . GLY A 1 112 ? 8.125 9.719 10.422 1 98.81 112 GLY A C 1
ATOM 782 O O . GLY A 1 112 ? 7.262 10.297 11.086 1 98.81 112 GLY A O 1
ATOM 783 N N . PHE A 1 113 ? 8.062 8.453 10.172 1 98.75 113 PHE A N 1
ATOM 784 C CA . PHE A 1 113 ? 7.125 7.535 10.82 1 98.75 113 PHE A CA 1
ATOM 785 C C . PHE A 1 113 ? 7.801 6.203 11.133 1 98.75 113 PHE A C 1
ATOM 787 O O . PHE A 1 113 ? 8.836 5.875 10.555 1 98.75 113 PHE A O 1
ATOM 794 N N . GLY A 1 114 ? 7.266 5.535 12.047 1 98.31 114 GLY A N 1
ATOM 795 C CA . GLY A 1 114 ? 7.645 4.172 12.375 1 98.31 114 GLY A CA 1
ATOM 796 C C . GLY A 1 114 ? 6.48 3.336 12.875 1 98.31 114 GLY A C 1
ATOM 797 O O . GLY A 1 114 ? 5.633 3.828 13.625 1 98.31 114 GLY A O 1
ATOM 798 N N . TYR A 1 115 ? 6.469 2.102 12.43 1 98.06 115 TYR A N 1
ATOM 799 C CA . TYR A 1 115 ? 5.48 1.179 12.977 1 98.06 115 TYR A CA 1
ATOM 800 C C . TYR A 1 115 ? 5.871 0.721 14.375 1 98.06 115 TYR A C 1
ATOM 802 O O . TYR A 1 115 ? 7.059 0.632 14.695 1 98.06 115 TYR A O 1
ATOM 810 N N . PHE A 1 116 ? 4.895 0.442 15.156 1 97.94 116 PHE A N 1
ATOM 811 C CA . PHE A 1 116 ? 5.176 -0.198 16.438 1 97.94 116 PHE A CA 1
ATOM 812 C C . PHE A 1 116 ? 4.062 -1.17 16.812 1 97.94 116 PHE A C 1
ATOM 814 O O . PHE A 1 116 ? 2.955 -1.09 16.281 1 97.94 116 PHE A O 1
ATOM 821 N N . ASP A 1 117 ? 4.355 -2.119 17.656 1 96.75 117 ASP A N 1
ATOM 822 C CA . ASP A 1 117 ? 3.506 -3.252 18.016 1 96.75 117 ASP A CA 1
ATOM 823 C C . ASP A 1 117 ? 3.156 -4.082 16.781 1 96.75 117 ASP A C 1
ATOM 825 O O . ASP A 1 117 ? 2.002 -4.469 16.594 1 96.75 117 ASP A O 1
ATOM 829 N N . GLY A 1 118 ? 4.043 -4.277 15.961 1 93.69 118 GLY A N 1
ATOM 830 C CA . GLY A 1 118 ? 4.043 -4.945 14.672 1 93.69 118 GLY A CA 1
ATOM 831 C C . GLY A 1 118 ? 4.934 -4.266 13.648 1 93.69 118 GLY A C 1
ATOM 832 O O . GLY A 1 118 ? 4.734 -3.094 13.32 1 93.69 118 GLY A O 1
ATOM 833 N N . CYS A 1 119 ? 5.949 -4.859 13.172 1 94 119 CYS A N 1
ATOM 834 C CA . CYS A 1 119 ? 6.934 -4.344 12.227 1 94 119 CYS A CA 1
ATOM 835 C C . CYS A 1 119 ? 7.828 -3.301 12.891 1 94 119 CYS A C 1
ATOM 837 O O . CYS A 1 119 ? 8.133 -2.268 12.289 1 94 119 CYS A O 1
ATOM 839 N N . ASP A 1 120 ? 8.18 -3.535 14.078 1 94.69 120 ASP A N 1
ATOM 840 C CA . ASP A 1 120 ? 9.016 -2.607 14.836 1 94.69 120 ASP A CA 1
ATOM 841 C C . ASP A 1 120 ? 10.32 -2.314 14.109 1 94.69 120 ASP A C 1
ATOM 843 O O . ASP A 1 120 ? 10.977 -3.229 13.602 1 94.69 120 ASP A O 1
ATOM 847 N N . GLY A 1 121 ? 10.68 -1.03 14.086 1 93.12 121 GLY A N 1
ATOM 848 C CA . GLY A 1 121 ? 11.922 -0.616 13.453 1 93.12 121 GLY A CA 1
ATOM 849 C C . GLY A 1 121 ? 11.742 -0.205 12 1 93.12 121 GLY A C 1
ATOM 850 O O . GLY A 1 121 ? 12.617 0.439 11.422 1 93.12 121 GLY A O 1
ATOM 851 N N . ALA A 1 122 ? 10.617 -0.611 11.414 1 95.19 122 ALA A N 1
ATOM 852 C CA . ALA A 1 122 ? 10.336 -0.202 10.039 1 95.19 122 ALA A CA 1
ATOM 853 C C . ALA A 1 122 ? 9.734 1.198 9.992 1 95.19 122 ALA A C 1
ATOM 855 O O . ALA A 1 122 ? 8.945 1.569 10.867 1 95.19 122 ALA A O 1
ATOM 856 N N . GLY A 1 123 ? 10.078 1.935 8.984 1 96.75 123 GLY A N 1
ATOM 857 C CA . GLY A 1 123 ? 9.633 3.309 8.805 1 96.75 123 GLY A CA 1
ATOM 858 C C . GLY A 1 123 ? 10.43 4.062 7.762 1 96.75 123 GLY A C 1
ATOM 859 O O . GLY A 1 123 ? 11.039 3.453 6.879 1 96.75 123 GLY A O 1
ATOM 860 N N . ALA A 1 124 ? 10.273 5.34 7.797 1 97.44 124 ALA A N 1
ATOM 861 C CA . ALA A 1 124 ? 11.016 6.254 6.934 1 97.44 124 ALA A CA 1
ATOM 862 C C . ALA A 1 124 ? 11.227 7.602 7.609 1 97.44 124 ALA A C 1
ATOM 864 O O . ALA A 1 124 ? 10.484 7.965 8.523 1 97.44 124 ALA A O 1
ATOM 865 N N . ASP A 1 125 ? 12.273 8.219 7.246 1 98.25 125 ASP A N 1
ATOM 866 C CA . ASP A 1 125 ? 12.625 9.539 7.758 1 98.25 125 ASP A CA 1
ATOM 867 C C . ASP A 1 125 ? 13.102 10.453 6.633 1 98.25 125 ASP A C 1
ATOM 869 O O . ASP A 1 125 ? 14.07 10.141 5.941 1 98.25 125 ASP A O 1
ATOM 873 N N . CYS A 1 126 ? 12.391 11.539 6.43 1 98.56 126 CYS A N 1
ATOM 874 C CA . CYS A 1 126 ? 12.75 12.57 5.457 1 98.56 126 CYS A CA 1
ATOM 875 C C . CYS A 1 126 ? 13.281 13.812 6.152 1 98.56 126 CYS A C 1
ATOM 877 O O . CYS A 1 126 ? 12.516 14.57 6.75 1 98.56 126 CYS A O 1
ATOM 879 N N . THR A 1 127 ? 14.602 14.008 6.012 1 98.75 127 THR A N 1
ATOM 880 C CA . THR A 1 127 ? 15.234 15.031 6.848 1 98.75 127 THR A CA 1
ATOM 881 C C . THR A 1 127 ? 15.641 16.234 6.012 1 98.75 127 THR A C 1
ATOM 883 O O . THR A 1 127 ? 16.109 17.25 6.551 1 98.75 127 THR A O 1
ATOM 886 N N . ASP A 1 128 ? 15.562 16.094 4.785 1 98.38 128 ASP A N 1
ATOM 887 C CA . ASP A 1 128 ? 15.797 17.234 3.9 1 98.38 128 ASP A CA 1
ATOM 888 C C . ASP A 1 128 ? 15.055 17.062 2.578 1 98.38 128 ASP A C 1
ATOM 890 O O . ASP A 1 128 ? 14.414 16.031 2.346 1 98.38 128 ASP A O 1
ATOM 894 N N . ALA A 1 129 ? 15.109 18.094 1.756 1 98.06 129 ALA A N 1
ATOM 895 C CA . ALA A 1 129 ? 14.297 18.156 0.544 1 98.06 129 ALA A CA 1
ATOM 896 C C . ALA A 1 129 ? 14.734 17.094 -0.464 1 98.06 129 ALA A C 1
ATOM 898 O O . ALA A 1 129 ? 14.008 16.812 -1.42 1 98.06 129 ALA A O 1
ATOM 899 N N . ASN A 1 130 ? 15.906 16.5 -0.321 1 98.06 130 ASN A N 1
ATOM 900 C CA . ASN A 1 130 ? 16.438 15.516 -1.252 1 98.06 130 ASN A CA 1
ATOM 901 C C . ASN A 1 130 ? 16.422 14.117 -0.644 1 98.06 130 ASN A C 1
ATOM 903 O O . ASN A 1 130 ? 17.156 13.234 -1.095 1 98.06 130 ASN A O 1
ATOM 907 N N . CYS A 1 131 ? 15.656 13.984 0.378 1 97.75 131 CYS A N 1
ATOM 908 C CA . CYS A 1 131 ? 15.656 12.695 1.059 1 97.75 131 CYS A CA 1
ATOM 909 C C . CYS A 1 131 ? 15.289 11.57 0.097 1 97.75 131 CYS A C 1
ATOM 911 O O . CYS A 1 131 ? 14.398 11.727 -0.735 1 97.75 131 CYS A O 1
ATOM 913 N N . PRO A 1 132 ? 15.945 10.438 0.235 1 95.69 132 PRO A N 1
ATOM 914 C CA . PRO A 1 132 ? 15.68 9.328 -0.684 1 95.69 132 PRO A CA 1
ATOM 915 C C . PRO A 1 132 ? 14.461 8.5 -0.274 1 95.69 132 PRO A C 1
ATOM 917 O O . PRO A 1 132 ? 13.992 7.664 -1.047 1 95.69 132 PRO A O 1
ATOM 920 N N . ASP A 1 133 ? 13.938 8.742 0.912 1 93.88 133 ASP A N 1
ATOM 921 C CA . ASP A 1 133 ? 12.914 7.859 1.464 1 93.88 133 ASP A CA 1
ATOM 922 C C . ASP A 1 133 ? 11.516 8.406 1.208 1 93.88 133 ASP A C 1
ATOM 924 O O . ASP A 1 133 ? 10.539 7.93 1.797 1 93.88 133 ASP A O 1
ATOM 928 N N . ALA A 1 134 ? 11.398 9.422 0.337 1 96.5 134 ALA A N 1
ATOM 929 C CA . ALA A 1 134 ? 10.109 10 -0.009 1 96.5 134 ALA A CA 1
ATOM 930 C C . ALA A 1 134 ? 9.844 9.891 -1.509 1 96.5 134 ALA A C 1
ATOM 932 O O . ALA A 1 134 ? 10.773 9.734 -2.301 1 96.5 134 ALA A O 1
ATOM 933 N N . PHE A 1 135 ? 8.547 9.961 -1.841 1 95.38 135 PHE A N 1
ATOM 934 C CA . PHE A 1 135 ? 8.195 10.195 -3.236 1 95.38 135 PHE A CA 1
ATOM 935 C C . PHE A 1 135 ? 8.516 11.625 -3.643 1 95.38 135 PHE A C 1
ATOM 937 O O . PHE A 1 135 ? 8.023 12.578 -3.029 1 95.38 135 PHE A O 1
ATOM 944 N N . HIS A 1 136 ? 9.344 11.711 -4.688 1 95.06 136 HIS A N 1
ATOM 945 C CA . HIS A 1 136 ? 9.562 13.008 -5.316 1 95.06 136 HIS A CA 1
ATOM 946 C C . HIS A 1 136 ? 8.836 13.109 -6.652 1 95.06 136 HIS A C 1
ATOM 948 O O . HIS A 1 136 ? 8.516 14.211 -7.109 1 95.06 136 HIS A O 1
ATOM 954 N N . THR A 1 137 ? 8.68 11.914 -7.238 1 91.25 137 THR A N 1
ATOM 955 C CA . THR A 1 137 ? 7.934 11.789 -8.484 1 91.25 137 THR A CA 1
ATOM 956 C C . THR A 1 137 ? 7.027 10.562 -8.453 1 91.25 137 THR A C 1
ATOM 958 O O . THR A 1 137 ? 7.246 9.641 -7.668 1 91.25 137 THR A O 1
ATOM 961 N N . SER A 1 138 ? 6.082 10.586 -9.391 1 84.94 138 SER A N 1
ATOM 962 C CA . SER A 1 138 ? 5.098 9.508 -9.414 1 84.94 138 SER A CA 1
ATOM 963 C C . SER A 1 138 ? 5.723 8.195 -9.867 1 84.94 138 SER A C 1
ATOM 965 O O . SER A 1 138 ? 5.168 7.121 -9.633 1 84.94 138 SER A O 1
ATOM 967 N N . GLY A 1 139 ? 6.906 8.273 -10.422 1 81.19 139 GLY A N 1
ATOM 968 C CA . GLY A 1 139 ? 7.543 7.086 -10.969 1 81.19 139 GLY A CA 1
ATOM 969 C C . GLY A 1 139 ? 8.367 6.32 -9.953 1 81.19 139 GLY A C 1
ATOM 970 O O . GLY A 1 139 ? 8.836 5.219 -10.234 1 81.19 139 GLY A O 1
ATOM 971 N N . GLN A 1 140 ? 8.484 6.871 -8.789 1 82.19 140 GLN A N 1
ATOM 972 C CA . GLN A 1 140 ? 9.219 6.156 -7.746 1 82.19 140 GLN A CA 1
ATOM 973 C C . GLN A 1 140 ? 8.367 5.035 -7.152 1 82.19 140 GLN A C 1
ATOM 975 O O . GLN A 1 140 ? 7.156 5.184 -6.992 1 82.19 140 GLN A O 1
ATOM 980 N N . THR A 1 141 ? 8.906 3.814 -6.996 1 79.81 141 THR A N 1
ATOM 981 C CA . THR A 1 141 ? 8.094 2.652 -6.641 1 79.81 141 THR A CA 1
ATOM 982 C C . THR A 1 141 ? 8.664 1.958 -5.402 1 79.81 141 THR A C 1
ATOM 984 O O . THR A 1 141 ? 8.062 1.016 -4.883 1 79.81 141 THR A O 1
ATOM 987 N N . GLY A 1 142 ? 9.672 2.4 -4.793 1 83.75 142 GLY A N 1
ATOM 988 C CA . GLY A 1 142 ? 10.328 1.643 -3.738 1 83.75 142 GLY A CA 1
ATOM 989 C C . GLY A 1 142 ? 10.336 2.361 -2.404 1 83.75 142 GLY A C 1
ATOM 990 O O . GLY A 1 142 ? 11.023 1.939 -1.47 1 83.75 142 GLY A O 1
ATOM 991 N N . VAL A 1 143 ? 9.539 3.422 -2.273 1 90.38 143 VAL A N 1
ATOM 992 C CA . VAL A 1 143 ? 9.711 4.211 -1.058 1 90.38 143 VAL A CA 1
ATOM 993 C C . VAL A 1 143 ? 8.523 3.988 -0.127 1 90.38 143 VAL A C 1
ATOM 995 O O . VAL A 1 143 ? 8.5 4.492 0.998 1 90.38 143 VAL A O 1
ATOM 998 N N . GLN A 1 144 ? 7.527 3.258 -0.579 1 92.88 144 GLN A N 1
ATOM 999 C CA . GLN A 1 144 ? 6.426 2.848 0.29 1 92.88 144 GLN A CA 1
ATOM 1000 C C . GLN A 1 144 ? 6.863 1.736 1.241 1 92.88 144 GLN A C 1
ATOM 1002 O O . GLN A 1 144 ? 7.574 0.814 0.841 1 92.88 144 GLN A O 1
ATOM 1007 N N . VAL A 1 145 ? 6.48 1.865 2.521 1 94.56 145 VAL A N 1
ATOM 1008 C CA . VAL A 1 145 ? 6.852 0.886 3.539 1 94.56 145 VAL A CA 1
ATOM 1009 C C . VAL A 1 145 ? 5.617 0.087 3.957 1 94.56 145 VAL A C 1
ATOM 1011 O O . VAL A 1 145 ? 4.672 0.643 4.52 1 94.56 145 VAL A O 1
ATOM 1014 N N . ALA A 1 146 ? 5.672 -1.208 3.721 1 94.75 146 ALA A N 1
ATOM 1015 C CA . ALA A 1 146 ? 4.535 -2.074 4.02 1 94.75 146 ALA A CA 1
ATOM 1016 C C . ALA A 1 146 ? 4.707 -2.758 5.375 1 94.75 146 ALA A C 1
ATOM 1018 O O . ALA A 1 146 ? 5.824 -2.865 5.883 1 94.75 146 ALA A O 1
ATOM 1019 N N . CYS A 1 147 ? 3.619 -3.229 5.984 1 94.12 147 CYS A N 1
ATOM 1020 C CA . CYS A 1 147 ? 3.578 -4.035 7.199 1 94.12 147 CYS A CA 1
ATOM 1021 C C . CYS A 1 147 ? 2.436 -5.043 7.148 1 94.12 147 CYS A C 1
ATOM 1023 O O . CYS A 1 147 ? 1.274 -4.66 6.988 1 94.12 147 CYS A O 1
ATOM 1025 N N . GLN A 1 148 ? 2.758 -6.348 7.363 1 93 148 GLN A N 1
ATOM 1026 C CA . GLN A 1 148 ? 1.749 -7.395 7.23 1 93 148 GLN A CA 1
ATOM 1027 C C . GLN A 1 148 ? 1.317 -7.918 8.594 1 93 148 GLN A C 1
ATOM 1029 O O . GLN A 1 148 ? 0.738 -9 8.695 1 93 148 GLN A O 1
ATOM 1034 N N . SER A 1 149 ? 1.688 -7.148 9.656 1 93.62 149 SER A N 1
ATOM 1035 C CA . SER A 1 149 ? 1.272 -7.547 11 1 93.62 149 SER A CA 1
ATOM 1036 C C . SER A 1 149 ? -0.111 -7.004 11.328 1 93.62 149 SER A C 1
ATOM 1038 O O . SER A 1 149 ? -0.479 -5.914 10.883 1 93.62 149 SER A O 1
ATOM 1040 N N . ASP A 1 150 ? -0.831 -7.832 12.055 1 94.94 150 ASP A N 1
ATOM 1041 C CA . ASP A 1 150 ? -2.127 -7.383 12.555 1 94.94 150 ASP A CA 1
ATOM 1042 C C . ASP A 1 150 ? -1.963 -6.277 13.594 1 94.94 150 ASP A C 1
ATOM 1044 O O . ASP A 1 150 ? -0.99 -6.273 14.352 1 94.94 150 ASP A O 1
ATOM 1048 N N . ASN A 1 151 ? -2.963 -5.371 13.602 1 97.81 151 ASN A N 1
ATOM 1049 C CA . ASN A 1 151 ? -3.119 -4.379 14.664 1 97.81 151 ASN A CA 1
ATOM 1050 C C . ASN A 1 151 ? -1.858 -3.537 14.836 1 97.81 151 ASN A C 1
ATOM 1052 O O . ASN A 1 151 ? -1.464 -3.227 15.961 1 97.81 151 ASN A O 1
ATOM 1056 N N . VAL A 1 152 ? -1.158 -3.32 13.742 1 97.62 152 VAL A N 1
ATOM 1057 C CA . VAL A 1 152 ? 0.055 -2.512 13.805 1 97.62 152 VAL A CA 1
ATOM 1058 C C . VAL A 1 152 ? -0.31 -1.051 14.062 1 97.62 152 VAL A C 1
ATOM 1060 O O . VAL A 1 152 ? -1.345 -0.57 13.594 1 97.62 152 VAL A O 1
ATOM 1063 N N . ASN A 1 153 ? 0.565 -0.346 14.789 1 98.75 153 ASN A N 1
ATOM 1064 C CA . ASN A 1 153 ? 0.395 1.067 15.109 1 98.75 153 ASN A CA 1
ATOM 1065 C C . ASN A 1 153 ? 1.447 1.93 14.414 1 98.75 153 ASN A C 1
ATOM 1067 O O . ASN A 1 153 ? 2.436 1.411 13.891 1 98.75 153 ASN A O 1
ATOM 1071 N N . LEU A 1 154 ? 1.152 3.201 14.414 1 98.81 154 LEU A N 1
ATOM 1072 C CA . LEU A 1 154 ? 2.023 4.113 13.68 1 98.81 154 LEU A CA 1
ATOM 1073 C C . LEU A 1 154 ? 2.396 5.316 14.539 1 98.81 154 LEU A C 1
ATOM 1075 O O . LEU A 1 154 ? 1.519 5.996 15.078 1 98.81 154 LEU A O 1
ATOM 1079 N N . ALA A 1 155 ? 3.697 5.559 14.656 1 98.94 155 ALA A N 1
ATOM 1080 C CA . ALA A 1 155 ? 4.203 6.773 15.289 1 98.94 155 ALA A CA 1
ATOM 1081 C C . ALA A 1 155 ? 4.738 7.754 14.25 1 98.94 155 ALA A C 1
ATOM 1083 O O . ALA A 1 155 ? 5.574 7.395 13.414 1 98.94 155 ALA A O 1
ATOM 1084 N N . ILE A 1 156 ? 4.242 8.969 14.305 1 98.88 156 ILE A N 1
ATOM 1085 C CA . ILE A 1 156 ? 4.688 10.023 13.398 1 98.88 156 ILE A CA 1
ATOM 1086 C C . ILE A 1 156 ? 5.441 11.094 14.18 1 98.88 156 ILE A C 1
ATOM 1088 O O . ILE A 1 156 ? 4.969 11.562 15.219 1 98.88 156 ILE A O 1
ATOM 1092 N N . THR A 1 157 ? 6.609 11.438 13.688 1 98.88 157 THR A N 1
ATOM 1093 C CA . THR A 1 157 ? 7.449 12.414 14.383 1 98.88 157 THR A CA 1
ATOM 1094 C C . THR A 1 157 ? 7.848 13.547 13.445 1 98.88 157 THR A C 1
ATOM 1096 O O . THR A 1 157 ? 8.242 13.305 12.305 1 98.88 157 THR A O 1
ATOM 1099 N N . PHE A 1 158 ? 7.742 14.75 13.938 1 98.88 158 PHE A N 1
ATOM 1100 C CA . PHE A 1 158 ? 8.195 15.938 13.219 1 98.88 158 PHE A CA 1
ATOM 1101 C C . PHE A 1 158 ? 9.406 16.562 13.906 1 98.88 158 PHE A C 1
ATOM 1103 O O . PHE A 1 158 ? 9.438 16.672 15.133 1 98.88 158 PHE A O 1
ATOM 1110 N N . CYS A 1 159 ? 10.438 16.984 13.117 1 98.56 159 CYS A N 1
ATOM 1111 C CA . CYS A 1 159 ? 11.656 17.656 13.562 1 98.56 159 CYS A CA 1
ATOM 1112 C C . CYS A 1 159 ? 12.445 16.781 14.516 1 98.56 159 CYS A C 1
ATOM 1114 O O . CYS A 1 159 ? 12.82 17.219 15.609 1 98.56 159 CYS A O 1
ATOM 1116 N N . ASP A 1 160 ? 12.594 15.5 14 1 92.44 160 ASP A N 1
ATOM 1117 C CA . ASP A 1 160 ? 13.5 14.617 14.734 1 92.44 160 ASP A CA 1
ATOM 1118 C C . ASP A 1 160 ? 14.906 14.656 14.141 1 92.44 160 ASP A C 1
ATOM 1120 O O . ASP A 1 160 ? 15.078 14.93 12.953 1 92.44 160 ASP A O 1
ATOM 1124 N N . MET B 1 1 ? -40.531 53.812 -41.719 1 36.66 1 MET B N 1
ATOM 1125 C CA . MET B 1 1 ? -40 53.281 -40.469 1 36.66 1 MET B CA 1
ATOM 1126 C C . MET B 1 1 ? -39.219 52 -40.719 1 36.66 1 MET B C 1
ATOM 1128 O O . MET B 1 1 ? -39.781 51 -41.188 1 36.66 1 MET B O 1
ATOM 1132 N N . ALA B 1 2 ? -37.875 52.125 -41.156 1 47.28 2 ALA B N 1
ATOM 1133 C CA . ALA B 1 2 ? -36.875 51.125 -41.5 1 47.28 2 ALA B CA 1
ATOM 1134 C C . ALA B 1 2 ? -36.625 50.156 -40.344 1 47.28 2 ALA B C 1
ATOM 1136 O O . ALA B 1 2 ? -36.281 50.594 -39.25 1 47.28 2 ALA B O 1
ATOM 1137 N N . TYR B 1 3 ? -37.344 49.031 -40.25 1 48.5 3 TYR B N 1
ATOM 1138 C CA . TYR B 1 3 ? -37.156 47.969 -39.281 1 48.5 3 TYR B CA 1
ATOM 1139 C C . TYR B 1 3 ? -35.781 47.344 -39.375 1 48.5 3 TYR B C 1
ATOM 1141 O O . TYR B 1 3 ? -35.375 46.875 -40.469 1 48.5 3 TYR B O 1
ATOM 1149 N N . SER B 1 4 ? -34.719 47.969 -38.75 1 53.62 4 SER B N 1
ATOM 1150 C CA . SER B 1 4 ? -33.375 47.406 -38.656 1 53.62 4 SER B CA 1
ATOM 1151 C C . SER B 1 4 ? -33.406 46 -38 1 53.62 4 SER B C 1
ATOM 1153 O O . SER B 1 4 ? -34.031 45.844 -36.938 1 53.62 4 SER B O 1
ATOM 1155 N N . ARG B 1 5 ? -33.312 44.875 -38.75 1 53.16 5 ARG B N 1
ATOM 1156 C CA . ARG B 1 5 ? -33.188 43.5 -38.312 1 53.16 5 ARG B CA 1
ATOM 1157 C C . ARG B 1 5 ? -31.906 43.312 -37.5 1 53.16 5 ARG B C 1
ATOM 1159 O O . ARG B 1 5 ? -30.812 43.656 -37.938 1 53.16 5 ARG B O 1
ATOM 1166 N N . ILE B 1 6 ? -32.062 43.469 -36.156 1 52.56 6 ILE B N 1
ATOM 1167 C CA . ILE B 1 6 ? -30.969 43.125 -35.25 1 52.56 6 ILE B CA 1
ATOM 1168 C C . ILE B 1 6 ? -30.656 41.625 -35.375 1 52.56 6 ILE B C 1
ATOM 1170 O O . ILE B 1 6 ? -31.547 40.781 -35.25 1 52.56 6 ILE B O 1
ATOM 1174 N N . PHE B 1 7 ? -29.656 41.156 -36.188 1 53.81 7 PHE B N 1
ATOM 1175 C CA . PHE B 1 7 ? -29.109 39.812 -36.219 1 53.81 7 PHE B CA 1
ATOM 1176 C C . PHE B 1 7 ? -28.516 39.406 -34.875 1 53.81 7 PHE B C 1
ATOM 1178 O O . PHE B 1 7 ? -27.594 40.062 -34.406 1 53.81 7 PHE B O 1
ATOM 1185 N N . THR B 1 8 ? -29.312 38.781 -34.031 1 51.81 8 THR B N 1
ATOM 1186 C CA . THR B 1 8 ? -28.812 38.18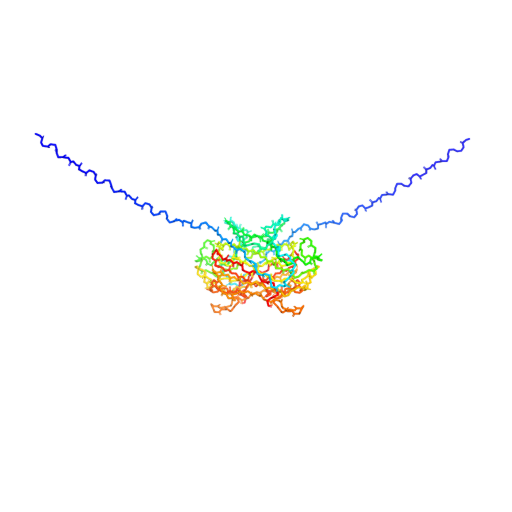8 -32.781 1 51.81 8 THR B CA 1
ATOM 1187 C C . THR B 1 8 ? -27.828 37.062 -33.094 1 51.81 8 THR B C 1
ATOM 1189 O O . THR B 1 8 ? -28.188 36.094 -33.781 1 51.81 8 THR B O 1
ATOM 1192 N N . ALA B 1 9 ? -26.484 37.281 -33.188 1 52.16 9 ALA B N 1
ATOM 1193 C CA . ALA B 1 9 ? -25.453 36.25 -33.25 1 52.16 9 ALA B CA 1
ATOM 1194 C C . ALA B 1 9 ? -25.547 35.281 -32.062 1 52.16 9 ALA B C 1
ATOM 1196 O O . ALA B 1 9 ? -25.453 35.719 -30.922 1 52.16 9 ALA B O 1
ATOM 1197 N N . LEU B 1 10 ? -26.266 34.219 -32.219 1 53.19 10 LEU B N 1
ATOM 1198 C CA . LEU B 1 10 ? -26.219 33.156 -31.203 1 53.19 10 LEU B CA 1
ATOM 1199 C C . LEU B 1 10 ? -24.797 32.625 -31.062 1 53.19 10 LEU B C 1
ATOM 1201 O O . LEU B 1 10 ? -24.234 32.062 -32 1 53.19 10 LEU B O 1
ATOM 1205 N N . VAL B 1 11 ? -23.922 33.125 -30.188 1 55.09 11 VAL B N 1
ATOM 1206 C CA . VAL B 1 11 ? -22.641 32.531 -29.828 1 55.09 11 VAL B CA 1
ATOM 1207 C C . VAL B 1 11 ? -22.859 31.156 -29.188 1 55.09 11 VAL B C 1
ATOM 1209 O O . VAL B 1 11 ? -23.453 31.047 -28.125 1 55.09 11 VAL B O 1
ATOM 1212 N N . ALA B 1 12 ? -22.891 30.031 -29.953 1 51.59 12 ALA B N 1
ATOM 1213 C CA . ALA B 1 12 ? -22.828 28.656 -29.422 1 51.59 12 ALA B CA 1
ATOM 1214 C C . ALA B 1 12 ? -21.562 28.469 -28.609 1 51.59 12 ALA B C 1
ATOM 1216 O O . ALA B 1 12 ? -20.438 28.547 -29.125 1 51.59 12 ALA B O 1
ATOM 1217 N N . SER B 1 13 ? -21.578 28.719 -27.281 1 54.91 13 SER B N 1
ATOM 1218 C CA . SER B 1 13 ? -20.484 28.328 -26.391 1 54.91 13 SER B CA 1
ATOM 1219 C C . SER B 1 13 ? -20.188 26.844 -26.516 1 54.91 13 SER B C 1
ATOM 1221 O O . SER B 1 13 ? -21.062 26 -26.297 1 54.91 13 SER B O 1
ATOM 1223 N N . ALA B 1 14 ? -19.234 26.391 -27.234 1 51.09 14 ALA B N 1
ATOM 1224 C CA . ALA B 1 14 ? -18.719 25.016 -27.234 1 51.09 14 ALA B CA 1
ATOM 1225 C C . ALA B 1 14 ? -18.281 24.609 -25.828 1 51.09 14 ALA B C 1
ATOM 1227 O O . ALA B 1 14 ? -17.312 25.125 -25.297 1 51.09 14 ALA B O 1
ATOM 1228 N N . ILE B 1 15 ? -19.234 24.094 -25.078 1 49.69 15 ILE B N 1
ATOM 1229 C CA . ILE B 1 15 ? -18.812 23.438 -23.859 1 49.69 15 ILE B CA 1
ATOM 1230 C C . ILE B 1 15 ? -17.828 22.312 -24.188 1 49.69 15 ILE B C 1
ATOM 1232 O O . ILE B 1 15 ? -18.188 21.344 -24.875 1 49.69 15 ILE B O 1
ATOM 1236 N N . VAL B 1 16 ? -16.547 22.547 -24.281 1 45.72 16 VAL B N 1
ATOM 1237 C CA . VAL B 1 16 ? -15.578 21.453 -24.281 1 45.72 16 VAL B CA 1
ATOM 1238 C C . VAL B 1 16 ? -15.852 20.516 -23.109 1 45.72 16 VAL B C 1
ATOM 1240 O O . VAL B 1 16 ? -15.727 20.906 -21.938 1 45.72 16 VAL B O 1
ATOM 1243 N N . PHE B 1 17 ? -16.703 19.562 -23.219 1 45.44 17 PHE B N 1
ATOM 1244 C CA . PHE B 1 17 ? -16.719 18.469 -22.25 1 45.44 17 PHE B CA 1
A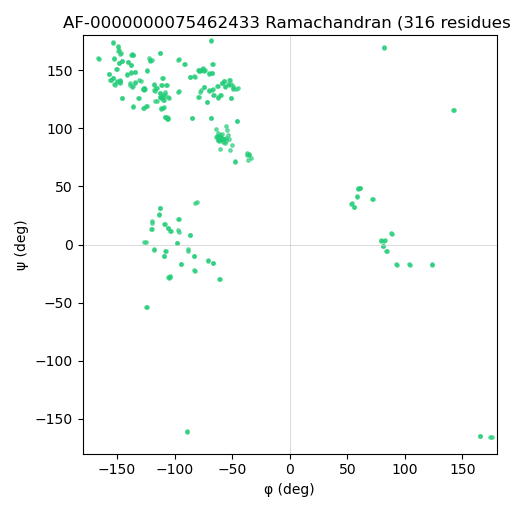TOM 1245 C C . PHE B 1 17 ? -15.305 17.938 -22.016 1 45.44 17 PHE B C 1
ATOM 1247 O O . PHE B 1 17 ? -14.711 17.344 -22.922 1 45.44 17 PHE B O 1
ATOM 1254 N N . ALA B 1 18 ? -14.422 18.656 -21.359 1 48.25 18 ALA B N 1
ATOM 1255 C CA . ALA B 1 18 ? -13.266 17.891 -20.891 1 48.25 18 ALA B CA 1
ATOM 1256 C C . ALA B 1 18 ? -13.672 16.5 -20.438 1 48.25 18 ALA B C 1
ATOM 1258 O O . ALA B 1 18 ? -14.406 16.328 -19.453 1 48.25 18 ALA B O 1
ATOM 1259 N N . GLY B 1 19 ? -13.914 15.625 -21.266 1 45.56 19 GLY B N 1
ATOM 1260 C CA . GLY B 1 19 ? -14.195 14.25 -20.875 1 45.56 19 GLY B CA 1
ATOM 1261 C C . GLY B 1 19 ? -13.43 13.797 -19.656 1 45.56 19 GLY B C 1
ATOM 1262 O O . GLY B 1 19 ? -12.203 13.672 -19.688 1 45.56 19 GLY B O 1
ATOM 1263 N N . VAL B 1 20 ? -13.773 14.219 -18.438 1 55.88 20 VAL B N 1
ATOM 1264 C CA . VAL B 1 20 ? -13.242 13.617 -17.234 1 55.88 20 VAL B CA 1
ATOM 1265 C C . VAL B 1 20 ? -13.055 12.117 -17.438 1 55.88 20 VAL B C 1
ATOM 1267 O O . VAL B 1 20 ? -14.023 11.391 -17.656 1 55.88 20 VAL B O 1
ATOM 1270 N N . ASN B 1 21 ? -11.961 11.633 -18.172 1 68.75 21 ASN B N 1
ATOM 1271 C CA . ASN B 1 21 ? -11.75 10.195 -18.328 1 68.75 21 ASN B CA 1
ATOM 1272 C C . ASN B 1 21 ? -11.906 9.461 -17 1 68.75 21 ASN B C 1
ATOM 1274 O O . ASN B 1 21 ? -11.219 9.766 -16.031 1 68.75 21 ASN B O 1
ATOM 1278 N N . ALA B 1 22 ? -13.008 8.742 -16.828 1 92.06 22 ALA B N 1
ATOM 1279 C CA . ALA B 1 22 ? -13.328 7.922 -15.656 1 92.06 22 ALA B CA 1
ATOM 1280 C C . ALA B 1 22 ? -12.188 6.973 -15.312 1 92.06 22 ALA B C 1
ATOM 1282 O O . ALA B 1 22 ? -11.438 6.547 -16.203 1 92.06 22 ALA B O 1
ATOM 1283 N N . GLU B 1 23 ? -11.812 6.766 -14.148 1 97.12 23 GLU B N 1
ATOM 1284 C CA . GLU B 1 23 ? -10.773 5.852 -13.688 1 97.12 23 GLU B CA 1
ATOM 1285 C C . GLU B 1 23 ? -10.906 4.48 -14.344 1 97.12 23 GLU B C 1
ATOM 1287 O O . GLU B 1 23 ? -12.016 3.953 -14.477 1 97.12 23 GLU B O 1
ATOM 1292 N N . SER B 1 24 ? -9.711 3.988 -14.812 1 98.5 24 SER B N 1
ATOM 1293 C CA . SER B 1 24 ? -9.688 2.674 -15.445 1 98.5 24 SER B CA 1
ATOM 1294 C C . SER B 1 24 ? -8.375 1.951 -15.18 1 98.5 24 SER B C 1
ATOM 1296 O O . SER B 1 24 ? -7.305 2.564 -15.211 1 98.5 24 SER B O 1
ATOM 1298 N N . HIS B 1 25 ? -8.445 0.677 -14.961 1 98.75 25 HIS B N 1
ATOM 1299 C CA . HIS B 1 25 ? -7.281 -0.182 -14.789 1 98.75 25 HIS B CA 1
ATOM 1300 C C . HIS B 1 25 ? -7.469 -1.513 -15.508 1 98.75 25 HIS B C 1
ATOM 1302 O O . HIS B 1 25 ? -8.539 -2.113 -15.445 1 98.75 25 HIS B O 1
ATOM 1308 N N . THR B 1 26 ? -6.438 -2.006 -16.188 1 98.88 26 THR B N 1
ATOM 1309 C CA . THR B 1 26 ? -6.449 -3.301 -16.859 1 98.88 26 THR B CA 1
ATOM 1310 C C . THR B 1 26 ? -5.414 -4.238 -16.25 1 98.88 26 THR B C 1
ATOM 1312 O O . THR B 1 26 ? -4.289 -3.822 -15.953 1 98.88 26 THR B O 1
ATOM 1315 N N . VAL B 1 27 ? -5.859 -5.445 -15.977 1 98.94 27 VAL B N 1
ATOM 1316 C CA . VAL B 1 27 ? -4.938 -6.508 -15.586 1 98.94 27 VAL B CA 1
ATOM 1317 C C . VAL B 1 27 ? -4.82 -7.535 -16.703 1 98.94 27 VAL B C 1
ATOM 1319 O O . VAL B 1 27 ? -5.832 -8.008 -17.234 1 98.94 27 VAL B O 1
ATOM 1322 N N . THR B 1 28 ? -3.609 -7.82 -17.109 1 98.94 28 THR B N 1
ATOM 1323 C CA . THR B 1 28 ? -3.369 -8.82 -18.141 1 98.94 28 THR B CA 1
ATOM 1324 C C . THR B 1 28 ? -2.469 -9.938 -17.625 1 98.94 28 THR B C 1
ATOM 1326 O O . THR B 1 28 ? -1.728 -9.734 -16.656 1 98.94 28 THR B O 1
ATOM 1329 N N . PHE B 1 29 ? -2.574 -11.109 -18.359 1 98.88 29 PHE B N 1
ATOM 1330 C CA . PHE B 1 29 ? -1.808 -12.281 -17.938 1 98.88 29 PHE B CA 1
ATOM 1331 C C . PHE B 1 29 ? -1.021 -12.859 -19.094 1 98.88 29 PHE B C 1
ATOM 1333 O O . PHE B 1 29 ? -1.5 -12.867 -20.234 1 98.88 29 PHE B O 1
ATOM 1340 N N . VAL B 1 30 ? 0.179 -13.289 -18.797 1 98.81 30 VAL B N 1
ATOM 1341 C CA . VAL B 1 30 ? 0.928 -14.203 -19.656 1 98.81 30 VAL B CA 1
ATOM 1342 C C . VAL B 1 30 ? 1.323 -15.453 -18.859 1 98.81 30 VAL B C 1
ATOM 1344 O O . VAL B 1 30 ? 1.958 -15.352 -17.812 1 98.81 30 VAL B O 1
ATOM 1347 N N . ASN B 1 31 ? 0.854 -16.594 -19.297 1 98.81 31 ASN B N 1
ATOM 1348 C CA . ASN B 1 31 ? 1.24 -17.859 -18.703 1 98.81 31 ASN B CA 1
ATOM 1349 C C . ASN B 1 31 ? 2.158 -18.656 -19.625 1 98.81 31 ASN B C 1
ATOM 1351 O O . ASN B 1 31 ? 1.7 -19.25 -20.609 1 98.81 31 ASN B O 1
ATOM 1355 N N . ASN B 1 32 ? 3.422 -18.766 -19.234 1 98.81 32 ASN B N 1
ATOM 1356 C CA . ASN B 1 32 ? 4.414 -19.453 -20.047 1 98.81 32 ASN B CA 1
ATOM 1357 C C . ASN B 1 32 ? 4.723 -20.844 -19.5 1 98.81 32 ASN B C 1
ATOM 1359 O O . ASN B 1 32 ? 5.719 -21.469 -19.891 1 98.81 32 ASN B O 1
ATOM 1363 N N . CYS B 1 33 ? 3.938 -21.328 -18.578 1 98.31 33 CYS B N 1
ATOM 1364 C CA . CYS B 1 33 ? 4.277 -22.578 -17.891 1 98.31 33 CYS B CA 1
ATOM 1365 C C . CYS B 1 33 ? 3.844 -23.781 -18.703 1 98.31 33 CYS B C 1
ATOM 1367 O O . CYS B 1 33 ? 4.348 -24.891 -18.5 1 98.31 33 CYS B O 1
ATOM 1369 N N . GLY B 1 34 ? 2.902 -23.609 -19.594 1 97.81 34 GLY B N 1
ATOM 1370 C CA . GLY B 1 34 ? 2.354 -24.734 -20.344 1 97.81 34 GLY B CA 1
ATOM 1371 C C . GLY B 1 34 ? 1.305 -25.5 -19.562 1 97.81 34 GLY B C 1
ATOM 1372 O O . GLY B 1 34 ? 0.778 -26.5 -20.062 1 97.81 34 GLY B O 1
ATOM 1373 N N . PHE B 1 35 ? 1.034 -25.109 -18.359 1 98.56 35 PHE B N 1
ATOM 1374 C CA . PHE B 1 35 ? -0.002 -25.703 -17.516 1 98.56 35 PHE B CA 1
ATOM 1375 C C . PHE B 1 35 ? -0.6 -24.672 -16.578 1 98.56 35 PHE B C 1
ATOM 1377 O O . PHE B 1 35 ? -0.118 -23.531 -16.5 1 98.56 35 PHE B O 1
ATOM 1384 N N . GLY B 1 36 ? -1.688 -25.031 -15.883 1 98.75 36 GLY B N 1
ATOM 1385 C CA . GLY B 1 36 ? -2.299 -24.188 -14.875 1 98.75 36 GLY B CA 1
ATOM 1386 C C . GLY B 1 36 ? -3.217 -23.125 -15.469 1 98.75 36 GLY B C 1
ATOM 1387 O O . GLY B 1 36 ? -3.252 -22.938 -16.688 1 98.75 36 GLY B O 1
ATOM 1388 N N . THR B 1 37 ? -3.951 -22.484 -14.562 1 98.88 37 THR B N 1
ATOM 1389 C CA . THR B 1 37 ? -4.887 -21.422 -14.922 1 98.88 37 THR B CA 1
ATOM 1390 C C . THR B 1 37 ? -4.621 -20.172 -14.086 1 98.88 37 THR B C 1
ATOM 1392 O O . THR B 1 37 ? -4.719 -20.203 -12.859 1 98.88 37 THR B O 1
ATOM 1395 N N . PRO B 1 38 ? -4.25 -19.047 -14.742 1 98.88 38 PRO B N 1
ATOM 1396 C CA . PRO B 1 38 ? -4.191 -17.812 -13.953 1 98.88 38 PRO B CA 1
ATOM 1397 C C . PRO B 1 38 ? -5.531 -17.453 -13.312 1 98.88 38 PRO B C 1
ATOM 1399 O O . PRO B 1 38 ? -6.586 -17.641 -13.93 1 98.88 38 PRO B O 1
ATOM 1402 N N . LEU B 1 39 ? -5.5 -17 -12.055 1 98.88 39 LEU B N 1
ATOM 1403 C CA . LEU B 1 39 ? -6.688 -16.5 -11.367 1 98.88 39 LEU B CA 1
ATOM 1404 C C . LEU B 1 39 ? -6.453 -15.102 -10.82 1 98.88 39 LEU B C 1
ATOM 1406 O O . LEU B 1 39 ? -5.383 -14.805 -10.281 1 98.88 39 LEU B O 1
ATOM 1410 N N . LEU B 1 40 ? -7.41 -14.258 -11.055 1 98.81 40 LEU B N 1
ATOM 1411 C CA . LEU B 1 40 ? -7.566 -13 -10.336 1 98.81 40 LEU B CA 1
ATOM 1412 C C . LEU B 1 40 ? -8.828 -13.016 -9.477 1 98.81 40 LEU B C 1
ATOM 1414 O O . LEU B 1 40 ? -9.914 -13.312 -9.977 1 98.81 40 LEU B O 1
ATOM 1418 N N . LYS B 1 41 ? -8.656 -12.711 -8.203 1 98 41 LYS B N 1
ATOM 1419 C CA . LYS B 1 41 ? -9.789 -12.758 -7.281 1 98 41 LYS B CA 1
ATOM 1420 C C . LYS B 1 41 ? -9.82 -11.523 -6.387 1 98 41 LYS B C 1
ATOM 1422 O O . LYS B 1 41 ? -8.773 -10.961 -6.059 1 98 41 LYS B O 1
ATOM 1427 N N . ALA B 1 42 ? -10.992 -11.141 -6.031 1 95.75 42 ALA B N 1
ATOM 1428 C CA . ALA B 1 42 ? -11.227 -10.117 -5.012 1 95.75 42 ALA B CA 1
ATOM 1429 C C . ALA B 1 42 ? -12.578 -10.312 -4.34 1 95.75 42 ALA B C 1
ATOM 1431 O O . ALA B 1 42 ? -13.539 -10.758 -4.98 1 95.75 42 ALA B O 1
ATOM 1432 N N . ASN B 1 43 ? -12.625 -10.055 -3.084 1 92.19 43 ASN B N 1
ATOM 1433 C CA . ASN B 1 43 ? -13.875 -10.164 -2.334 1 92.19 43 ASN B CA 1
ATOM 1434 C C . ASN B 1 43 ? -14.516 -11.539 -2.516 1 92.19 43 ASN B C 1
ATOM 1436 O O . ASN B 1 43 ? -15.719 -11.641 -2.744 1 92.19 43 ASN B O 1
ATOM 1440 N N . GLY B 1 44 ? -13.641 -12.469 -2.607 1 92.12 44 GLY B N 1
ATOM 1441 C CA . GLY B 1 44 ? -14.109 -13.852 -2.674 1 92.12 44 GLY B CA 1
ATOM 1442 C C . GLY B 1 44 ? -14.602 -14.25 -4.051 1 92.12 44 GLY B C 1
ATOM 1443 O O . GLY B 1 44 ? -15.094 -15.359 -4.242 1 92.12 44 GLY B O 1
ATOM 1444 N N . GLN B 1 45 ? -14.484 -13.367 -4.996 1 97.19 45 GLN B N 1
ATOM 1445 C CA . GLN B 1 45 ? -14.969 -13.641 -6.344 1 97.19 45 GLN B CA 1
ATOM 1446 C C . GLN B 1 45 ? -13.805 -13.789 -7.324 1 97.19 45 GLN B C 1
ATOM 1448 O O . GLN B 1 45 ? -12.812 -13.062 -7.234 1 97.19 45 GLN B O 1
ATOM 1453 N N . THR B 1 46 ? -13.969 -14.695 -8.258 1 98.38 46 THR B N 1
ATOM 1454 C CA . THR B 1 46 ? -13.031 -14.781 -9.375 1 98.38 46 THR B CA 1
ATOM 1455 C C . THR B 1 46 ? -13.336 -13.711 -10.422 1 98.38 46 THR B C 1
ATOM 1457 O O . THR B 1 46 ? -14.461 -13.633 -10.93 1 98.38 46 THR B O 1
ATOM 1460 N N . LEU B 1 47 ? -12.367 -12.969 -10.766 1 98.69 47 LEU B N 1
ATOM 1461 C CA . LEU B 1 47 ? -12.555 -11.844 -11.672 1 98.69 47 LEU B CA 1
ATOM 1462 C C . LEU B 1 47 ? -12.031 -12.18 -13.062 1 98.69 47 LEU B C 1
ATOM 1464 O O . LEU B 1 47 ? -12.43 -11.555 -14.047 1 98.69 47 LEU B O 1
ATOM 1468 N N . SER B 1 48 ? -11.047 -13.07 -13.164 1 98.81 48 SER B N 1
ATOM 1469 C CA . SER B 1 48 ? -10.477 -13.539 -14.43 1 98.81 48 SER B CA 1
ATOM 1470 C C . SER B 1 48 ? -9.82 -14.906 -14.266 1 98.81 48 SER B C 1
ATOM 1472 O O . SER B 1 48 ? -9.289 -15.227 -13.203 1 98.81 48 SER B O 1
ATOM 1474 N N . THR B 1 49 ? -9.875 -15.664 -15.242 1 98.75 49 THR B N 1
ATOM 1475 C CA . THR B 1 49 ? -9.164 -16.938 -15.32 1 98.75 49 THR B CA 1
ATOM 1476 C C . THR B 1 49 ? -8.078 -16.875 -16.391 1 98.75 49 THR B C 1
ATOM 1478 O O . THR B 1 49 ? -7.824 -17.859 -17.094 1 98.75 49 THR B O 1
ATOM 1481 N N . GLY B 1 50 ? -7.523 -15.695 -16.578 1 98.69 50 GLY B N 1
ATOM 1482 C CA . GLY B 1 50 ? -6.359 -15.578 -17.438 1 98.69 50 GLY B CA 1
ATOM 1483 C C . GLY B 1 50 ? -6.551 -14.586 -18.562 1 98.69 50 GLY B C 1
ATOM 1484 O O . GLY B 1 50 ? -5.578 -14.141 -19.188 1 98.69 50 GLY B O 1
ATOM 1485 N N . GLY B 1 51 ? -7.816 -14.227 -18.859 1 98.31 51 GLY B N 1
ATOM 1486 C CA . GLY B 1 51 ? -8.062 -13.18 -19.828 1 98.31 51 GLY B CA 1
ATOM 1487 C C . GLY B 1 51 ? -7.789 -11.789 -19.281 1 98.31 51 GLY B C 1
ATOM 1488 O O . GLY B 1 51 ? -7.902 -11.547 -18.078 1 98.31 51 GLY B O 1
ATOM 1489 N N . SER B 1 52 ? -7.434 -10.961 -20.234 1 98.75 52 SER B N 1
ATOM 1490 C CA . SER B 1 52 ? -7.301 -9.555 -19.844 1 98.75 52 SER B CA 1
ATOM 1491 C C . SER B 1 52 ? -8.633 -8.977 -19.375 1 98.75 52 SER B C 1
ATOM 1493 O O . SER B 1 52 ? -9.672 -9.25 -19.969 1 98.75 52 SER B O 1
ATOM 1495 N N . VAL B 1 53 ? -8.625 -8.234 -18.312 1 98.81 53 VAL B N 1
ATOM 1496 C CA . VAL B 1 53 ? -9.852 -7.656 -17.781 1 98.81 53 VAL B CA 1
ATOM 1497 C C . VAL B 1 53 ? -9.625 -6.188 -17.422 1 98.81 53 VAL B C 1
ATOM 1499 O O . VAL B 1 53 ? -8.562 -5.824 -16.922 1 98.81 53 VAL B O 1
ATOM 1502 N N . THR B 1 54 ? -10.602 -5.32 -17.719 1 98.75 54 THR B N 1
ATOM 1503 C CA . THR B 1 54 ? -10.547 -3.889 -17.438 1 98.75 54 THR B CA 1
ATOM 1504 C C . THR B 1 54 ? -11.602 -3.494 -16.422 1 98.75 54 THR B C 1
ATOM 1506 O O . THR B 1 54 ? -12.766 -3.902 -16.531 1 98.75 54 THR B O 1
ATOM 1509 N N . PHE B 1 55 ? -11.203 -2.721 -15.484 1 98.5 55 PHE B N 1
ATOM 1510 C CA . PHE B 1 55 ? -12.094 -2.229 -14.438 1 98.5 55 PHE B CA 1
ATOM 1511 C C . PHE B 1 55 ? -12.375 -0.742 -14.625 1 98.5 55 PHE B C 1
ATOM 1513 O O . PHE B 1 55 ? -11.445 0.057 -14.766 1 98.5 55 PHE B O 1
ATOM 1520 N N . GLY B 1 56 ? -13.586 -0.349 -14.586 1 97.56 56 GLY B N 1
ATOM 1521 C CA . GLY B 1 56 ? -13.977 1.049 -14.641 1 97.56 56 GLY B CA 1
ATOM 1522 C C . GLY B 1 56 ? -13.883 1.752 -13.305 1 97.56 56 GLY B C 1
ATOM 1523 O O . GLY B 1 56 ? -14.711 2.607 -12.984 1 97.56 56 GLY B O 1
ATOM 1524 N N . GLY B 1 57 ? -13.047 1.514 -12.523 1 97.75 57 GLY B N 1
ATOM 1525 C CA . GLY B 1 57 ? -12.766 1.982 -11.172 1 97.75 57 GLY B CA 1
ATOM 1526 C C . GLY B 1 57 ? -11.594 1.267 -10.523 1 97.75 57 GLY B C 1
ATOM 1527 O O . GLY B 1 57 ? -10.797 0.622 -11.211 1 97.75 57 GLY B O 1
ATOM 1528 N N . SER B 1 58 ? -11.492 1.433 -9.258 1 96.38 58 SER B N 1
ATOM 1529 C CA . SER B 1 58 ? -10.367 0.853 -8.539 1 96.38 58 SER B CA 1
ATOM 1530 C C . SER B 1 58 ? -10.516 -0.658 -8.398 1 96.38 58 SER B C 1
ATOM 1532 O O . SER B 1 58 ? -11.633 -1.182 -8.438 1 96.38 58 SER B O 1
ATOM 1534 N N . LEU B 1 59 ? -9.445 -1.361 -8.352 1 96.56 59 LEU B N 1
ATOM 1535 C CA . LEU B 1 59 ? -9.328 -2.746 -7.91 1 96.56 59 LEU B CA 1
ATOM 1536 C C . LEU B 1 59 ? -8.664 -2.824 -6.543 1 96.56 59 LEU B C 1
ATOM 1538 O O . LEU B 1 59 ? -7.457 -2.588 -6.422 1 96.56 59 LEU B O 1
ATOM 1542 N N . ILE B 1 60 ? -9.391 -3.184 -5.477 1 92.94 60 ILE B N 1
ATOM 1543 C CA . ILE B 1 60 ? -8.906 -3.066 -4.105 1 92.94 60 ILE B CA 1
ATOM 1544 C C . ILE B 1 60 ? -8.656 -4.457 -3.525 1 92.94 60 ILE B C 1
ATOM 1546 O O . ILE B 1 60 ? -9.539 -5.316 -3.559 1 92.94 60 ILE B O 1
ATOM 1550 N N . SER B 1 61 ? -7.43 -4.68 -3.059 1 92.12 61 SER B N 1
ATOM 1551 C CA . SER B 1 61 ? -7.074 -5.879 -2.305 1 92.12 61 SER B CA 1
ATOM 1552 C C . SER B 1 61 ? -7.34 -7.141 -3.119 1 92.12 61 SER B C 1
ATOM 1554 O O . SER B 1 61 ? -7.977 -8.078 -2.631 1 92.12 61 SER B O 1
ATOM 1556 N N . ALA B 1 62 ? -6.918 -7.176 -4.305 1 96.62 62 ALA B N 1
ATOM 1557 C CA . ALA B 1 62 ? -7.055 -8.359 -5.148 1 96.62 62 ALA B CA 1
ATOM 1558 C C . ALA B 1 62 ? -5.84 -9.273 -5.02 1 96.62 62 ALA B C 1
ATOM 1560 O O . ALA B 1 62 ? -4.754 -8.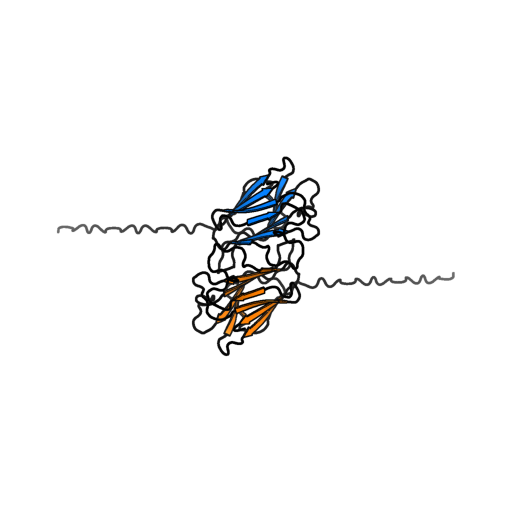82 -4.645 1 96.62 62 ALA B O 1
ATOM 1561 N N . ILE B 1 63 ? -6.043 -10.516 -5.301 1 97.88 63 ILE B N 1
ATOM 1562 C CA . ILE B 1 63 ? -4.957 -11.492 -5.32 1 97.88 63 ILE B CA 1
ATOM 1563 C C . ILE B 1 63 ? -4.918 -12.188 -6.68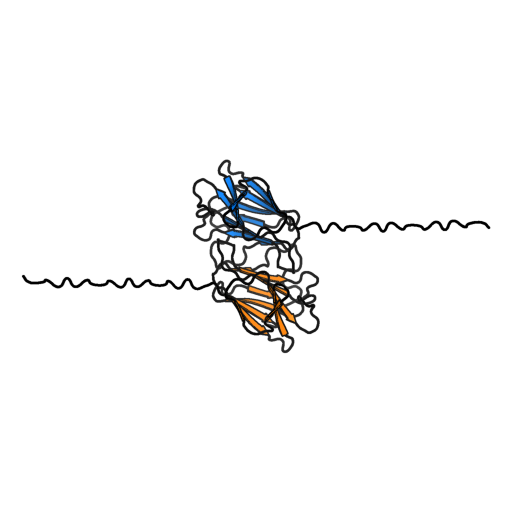 1 97.88 63 ILE B C 1
ATOM 1565 O O . ILE B 1 63 ? -5.949 -12.336 -7.34 1 97.88 63 ILE B O 1
ATOM 1569 N N . ALA B 1 64 ? -3.768 -12.594 -7.117 1 98.69 64 ALA B N 1
ATOM 1570 C CA . ALA B 1 64 ? -3.574 -13.367 -8.336 1 98.69 64 ALA B CA 1
ATOM 1571 C C . ALA B 1 64 ? -2.555 -14.484 -8.125 1 98.69 64 ALA B C 1
ATOM 1573 O O . ALA B 1 64 ? -1.604 -14.32 -7.355 1 98.69 64 ALA B O 1
ATOM 1574 N N . PHE B 1 65 ? -2.713 -15.516 -8.758 1 98.81 65 PHE B N 1
ATOM 1575 C CA . PHE B 1 65 ? -1.803 -16.656 -8.703 1 98.81 65 PHE B CA 1
ATOM 1576 C C . PHE B 1 65 ? -2.086 -17.625 -9.844 1 98.81 65 PHE B C 1
ATOM 1578 O O . PHE B 1 65 ? -3.109 -17.516 -10.523 1 98.81 65 PHE B O 1
ATOM 1585 N N . LEU B 1 66 ? -1.131 -18.469 -10.188 1 98.94 66 LEU B N 1
ATOM 1586 C CA . LEU B 1 66 ? -1.358 -19.578 -11.117 1 98.94 66 LEU B CA 1
ATOM 1587 C C . LEU B 1 66 ? -1.921 -20.797 -10.391 1 98.94 66 LEU B C 1
ATOM 1589 O O . LEU B 1 66 ? -1.233 -21.406 -9.57 1 98.94 66 LEU B O 1
ATOM 1593 N N . GLN B 1 67 ? -3.229 -21.078 -10.648 1 98.75 67 GLN B N 1
ATOM 1594 C CA . GLN B 1 67 ? -3.799 -22.312 -10.125 1 98.75 67 GLN B CA 1
ATOM 1595 C C . GLN B 1 67 ? -3.205 -23.547 -10.828 1 98.75 67 GLN B C 1
ATOM 1597 O O . GLN B 1 67 ? -3.537 -23.828 -11.977 1 98.75 67 GLN B O 1
ATOM 1602 N N . THR B 1 68 ? -2.396 -24.281 -10.133 1 98.25 68 THR B N 1
ATOM 1603 C CA . THR B 1 68 ? -1.66 -25.391 -10.711 1 98.25 68 THR B CA 1
ATOM 1604 C C . THR B 1 68 ? -2.367 -26.719 -10.43 1 98.25 68 THR B C 1
ATOM 1606 O O . THR B 1 68 ? -1.924 -27.766 -10.883 1 98.25 68 THR B O 1
ATOM 1609 N N . GLY B 1 69 ? -3.443 -26.734 -9.797 1 97.69 69 GLY B N 1
ATOM 1610 C CA . GLY B 1 69 ? -4.137 -27.922 -9.336 1 97.69 69 GLY B CA 1
ATOM 1611 C C . GLY B 1 69 ? -3.984 -28.172 -7.848 1 97.69 69 GLY B C 1
ATOM 1612 O O . GLY B 1 69 ? -4.793 -28.875 -7.246 1 97.69 69 GLY B O 1
ATOM 1613 N N . SER B 1 70 ? -3.01 -27.547 -7.203 1 97 70 SER B N 1
ATOM 1614 C CA . SER B 1 70 ? -2.689 -27.844 -5.809 1 97 70 SER B CA 1
ATOM 1615 C C . SER B 1 70 ? -2.891 -26.625 -4.922 1 97 70 SER B C 1
ATOM 1617 O O . SER B 1 70 ? -2.721 -26.703 -3.703 1 97 70 SER B O 1
ATOM 1619 N N . CYS B 1 71 ? -3.23 -25.5 -5.48 1 98.12 71 CYS B N 1
ATOM 1620 C CA . CYS B 1 71 ? -3.379 -24.281 -4.68 1 98.12 71 CYS B CA 1
ATOM 1621 C C . CYS B 1 71 ? -4.715 -24.281 -3.943 1 98.12 71 CYS B C 1
ATOM 1623 O O . CYS B 1 71 ? -5.711 -24.797 -4.453 1 98.12 71 CYS B O 1
ATOM 1625 N N . GLY B 1 72 ? -4.707 -23.656 -2.803 1 97.44 72 GLY B N 1
ATOM 1626 C CA . GLY B 1 72 ? -5.984 -23.375 -2.16 1 97.44 72 GLY B CA 1
ATOM 1627 C C . GLY B 1 72 ? -6.812 -22.359 -2.9 1 97.44 72 GLY B C 1
ATOM 1628 O O . GLY B 1 72 ? -6.336 -21.734 -3.852 1 97.44 72 GLY B O 1
ATOM 1629 N N . ASP B 1 73 ? -8.031 -22.109 -2.445 1 96.19 73 ASP B N 1
ATOM 1630 C CA . ASP B 1 73 ? -8.977 -21.234 -3.127 1 96.19 73 ASP B CA 1
ATOM 1631 C C . ASP B 1 73 ? -8.43 -19.812 -3.242 1 96.19 73 ASP B C 1
ATOM 1633 O O . ASP B 1 73 ? -8.766 -19.078 -4.18 1 96.19 73 ASP B O 1
ATOM 1637 N N . ASN B 1 74 ? -7.625 -19.453 -2.287 1 95.38 74 ASN B N 1
ATOM 1638 C CA . ASN B 1 74 ? -7.039 -18.109 -2.289 1 95.38 74 ASN B CA 1
ATOM 1639 C C . ASN B 1 74 ? -5.531 -18.156 -2.5 1 95.38 74 ASN B C 1
ATOM 1641 O O . ASN B 1 74 ? -4.797 -17.328 -1.964 1 95.38 74 ASN B O 1
ATOM 1645 N N . GLY B 1 75 ? -5.113 -19.141 -3.115 1 97.38 75 GLY B N 1
ATOM 1646 C CA . GLY B 1 75 ? -3.721 -19.25 -3.516 1 97.38 75 GLY B CA 1
ATOM 1647 C C . GLY B 1 75 ? -2.84 -19.875 -2.449 1 97.38 75 GLY B C 1
ATOM 1648 O O . GLY B 1 75 ? -1.611 -19.812 -2.537 1 97.38 75 GLY B O 1
ATOM 1649 N N . GLU B 1 76 ? -3.453 -20.422 -1.382 1 96.75 76 GLU B N 1
ATOM 1650 C CA . GLU B 1 76 ? -2.645 -21.109 -0.383 1 96.75 76 GLU B CA 1
ATOM 1651 C C . GLU B 1 76 ? -1.771 -22.172 -1.028 1 96.75 76 GLU B C 1
ATOM 1653 O O . GLU B 1 76 ? -2.219 -22.906 -1.922 1 96.75 76 GLU B O 1
ATOM 1658 N N . GLY B 1 77 ? -0.563 -22.203 -0.538 1 97.81 77 GLY B N 1
ATOM 1659 C CA . GLY B 1 77 ? 0.374 -23.188 -1.048 1 97.81 77 GLY B CA 1
ATOM 1660 C C . GLY B 1 77 ? 1.043 -22.766 -2.342 1 97.81 77 GLY B C 1
ATOM 1661 O O . GLY B 1 77 ? 1.855 -23.5 -2.898 1 97.81 77 GLY B O 1
ATOM 1662 N N . CYS B 1 78 ? 0.784 -21.562 -2.84 1 98.62 78 CYS B N 1
ATOM 1663 C CA . CYS B 1 78 ? 1.331 -21.094 -4.109 1 98.62 78 CYS B CA 1
ATOM 1664 C C . CYS B 1 78 ? 1.841 -19.656 -3.99 1 98.62 78 CYS B C 1
ATOM 1666 O O . CYS B 1 78 ? 1.562 -18.984 -3.004 1 98.62 78 CYS B O 1
ATOM 1668 N N . THR B 1 79 ? 2.686 -19.219 -4.973 1 98.56 79 THR B N 1
ATOM 1669 C CA . THR B 1 79 ? 3.145 -17.844 -5.043 1 98.56 79 THR B CA 1
ATOM 1670 C C . THR B 1 79 ? 1.968 -16.891 -5.25 1 98.56 79 THR B C 1
ATOM 1672 O O . THR B 1 79 ? 1.165 -17.078 -6.168 1 98.56 79 THR B O 1
ATOM 1675 N N . LEU B 1 80 ? 1.874 -15.891 -4.379 1 98.44 80 LEU B N 1
ATOM 1676 C CA . LEU B 1 80 ? 0.717 -15 -4.395 1 98.44 80 LEU B CA 1
ATOM 1677 C C . LEU B 1 80 ? 1.116 -13.594 -4.832 1 98.44 80 LEU B C 1
ATOM 1679 O O . LEU B 1 80 ? 2.094 -13.039 -4.324 1 98.44 80 LEU B O 1
ATOM 1683 N N . ILE B 1 81 ? 0.469 -13.031 -5.812 1 98.5 81 ILE B N 1
ATOM 1684 C CA . ILE B 1 81 ? 0.541 -11.609 -6.121 1 98.5 81 ILE B CA 1
ATOM 1685 C C . ILE B 1 81 ? -0.638 -10.883 -5.48 1 98.5 81 ILE B C 1
ATOM 1687 O O . ILE B 1 81 ? -1.784 -11.32 -5.594 1 98.5 81 ILE B O 1
ATOM 1691 N N . GLU B 1 82 ? -0.358 -9.836 -4.832 1 96.69 82 GLU B N 1
ATOM 1692 C CA . GLU B 1 82 ? -1.382 -8.984 -4.223 1 96.69 82 GLU B CA 1
ATOM 1693 C C . GLU B 1 82 ? -1.358 -7.582 -4.816 1 96.69 82 GLU B C 1
ATOM 1695 O O . GLU B 1 82 ? -0.288 -7.004 -5.023 1 96.69 82 GLU B O 1
ATOM 1700 N N . THR B 1 83 ? -2.586 -7.039 -5.09 1 96.62 83 THR B N 1
ATOM 1701 C CA . THR B 1 83 ? -2.551 -5.758 -5.789 1 96.62 83 THR B CA 1
ATOM 1702 C C . THR B 1 83 ? -3.764 -4.91 -5.422 1 96.62 83 THR B C 1
ATOM 1704 O O . THR B 1 83 ? -4.855 -5.441 -5.195 1 96.62 83 THR B O 1
ATOM 1707 N N . THR B 1 84 ? -3.609 -3.688 -5.27 1 94.88 84 THR B N 1
ATOM 1708 C CA . THR B 1 84 ? -4.574 -2.598 -5.344 1 94.88 84 THR B CA 1
ATOM 1709 C C . THR B 1 84 ? -4.23 -1.648 -6.488 1 94.88 84 THR B C 1
ATOM 1711 O O . THR B 1 84 ? -3.096 -1.179 -6.594 1 94.88 84 THR B O 1
ATOM 1714 N N . LEU B 1 85 ? -5.113 -1.435 -7.383 1 96.94 85 LEU B N 1
ATOM 1715 C CA . LEU B 1 85 ? -5.008 -0.44 -8.445 1 96.94 85 LEU B CA 1
ATOM 1716 C C . LEU B 1 85 ? -6.023 0.681 -8.242 1 96.94 85 LEU B C 1
ATOM 1718 O O . LEU B 1 85 ? -7.23 0.438 -8.25 1 96.94 85 LEU B O 1
ATOM 1722 N N . VAL B 1 86 ? -5.484 1.868 -8.039 1 95.56 86 VAL B N 1
ATOM 1723 C CA . VAL B 1 86 ? -6.332 3.004 -7.695 1 95.56 86 VAL B CA 1
ATOM 1724 C C . VAL B 1 86 ? -5.648 4.305 -8.109 1 95.56 86 VAL B C 1
ATOM 1726 O O . VAL B 1 86 ? -4.426 4.422 -8.023 1 95.56 86 VAL B O 1
ATOM 1729 N N . ASN B 1 87 ? -6.48 5.184 -8.586 1 94.62 87 ASN B N 1
ATOM 1730 C CA . ASN B 1 87 ? -5.941 6.523 -8.797 1 94.62 87 ASN B CA 1
ATOM 1731 C C . ASN B 1 87 ? -5.66 7.227 -7.473 1 94.62 87 ASN B C 1
ATOM 1733 O O . ASN B 1 87 ? -6.504 7.227 -6.57 1 94.62 87 ASN B O 1
ATOM 1737 N N . PRO B 1 88 ? -4.453 7.805 -7.445 1 90.81 88 PRO B N 1
ATOM 1738 C CA . PRO B 1 88 ? -4.184 8.531 -6.203 1 90.81 88 PRO B CA 1
ATOM 1739 C C . PRO B 1 88 ? -5.062 9.766 -6.039 1 90.81 88 PRO B C 1
ATOM 1741 O O . PRO B 1 88 ? -5.293 10.492 -7.008 1 90.81 88 PRO B O 1
ATOM 1744 N N . THR B 1 89 ? -5.66 9.953 -4.836 1 85.62 89 THR B N 1
ATOM 1745 C CA . THR B 1 89 ? -6.41 11.164 -4.52 1 85.62 89 THR B CA 1
ATOM 1746 C C . THR B 1 89 ? -5.52 12.18 -3.809 1 85.62 89 THR B C 1
ATOM 1748 O O . THR B 1 89 ? -5.871 13.359 -3.713 1 85.62 89 THR B O 1
ATOM 1751 N N . SER B 1 90 ? -4.48 11.789 -3.32 1 81.94 90 SER B N 1
ATOM 1752 C CA . SER B 1 90 ? -3.402 12.547 -2.699 1 81.94 90 SER B CA 1
ATOM 1753 C C . SER B 1 90 ? -2.053 11.867 -2.914 1 81.94 90 SER B C 1
ATOM 1755 O O . SER B 1 90 ? -1.994 10.68 -3.238 1 81.94 90 SER B O 1
ATOM 1757 N N . PRO B 1 91 ? -1.029 12.656 -2.838 1 77.69 91 PRO B N 1
ATOM 1758 C CA . PRO B 1 91 ? 0.279 12.016 -2.984 1 77.69 91 PRO B CA 1
ATOM 1759 C C . PRO B 1 91 ? 0.438 10.789 -2.086 1 77.69 91 PRO B C 1
ATOM 1761 O O . PRO B 1 91 ? 0.12 10.852 -0.895 1 77.69 91 PRO B O 1
ATOM 1764 N N . GLY B 1 92 ? 0.983 9.641 -2.691 1 83.81 92 GLY B N 1
ATOM 1765 C CA . GLY B 1 92 ? 1.261 8.43 -1.938 1 83.81 92 GLY B CA 1
ATOM 1766 C C . GLY B 1 92 ? 0.052 7.523 -1.794 1 83.81 92 GLY B C 1
ATOM 1767 O O . GLY B 1 92 ? 0.16 6.41 -1.274 1 83.81 92 GLY B O 1
ATOM 1768 N N . SER B 1 93 ? -1.054 7.918 -2.207 1 87.62 93 SER B N 1
ATOM 1769 C CA . SER B 1 93 ? -2.281 7.152 -2.02 1 87.62 93 SER B CA 1
ATOM 1770 C C . SER B 1 93 ? -2.605 6.316 -3.252 1 87.62 93 SER B C 1
ATOM 1772 O O . SER B 1 93 ? -3.734 5.848 -3.412 1 87.62 93 SER B O 1
ATOM 1774 N N . GLY B 1 94 ? -1.609 6.023 -4.094 1 91.81 94 GLY B N 1
ATOM 1775 C CA . GLY B 1 94 ? -1.84 5.375 -5.375 1 91.81 94 GLY B CA 1
ATOM 1776 C C . GLY B 1 94 ? -1.798 3.859 -5.289 1 91.81 94 GLY B C 1
ATOM 1777 O O . GLY B 1 94 ? -2.025 3.285 -4.223 1 91.81 94 GLY B O 1
ATOM 1778 N N . SER B 1 95 ? -1.599 3.227 -6.426 1 95.19 95 SER B N 1
ATOM 1779 C CA . SER B 1 95 ? -1.6 1.776 -6.586 1 95.19 95 SER B CA 1
ATOM 1780 C C . SER B 1 95 ? -0.406 1.144 -5.879 1 95.19 95 SER B C 1
ATOM 1782 O O . SER B 1 95 ? 0.619 1.797 -5.672 1 95.19 95 SER B O 1
ATOM 1784 N N . SER B 1 96 ? -0.574 -0.108 -5.523 1 95.12 96 SER B N 1
ATOM 1785 C CA . SER B 1 96 ? 0.47 -0.891 -4.867 1 95.12 96 SER B CA 1
ATOM 1786 C C . SER B 1 96 ? 0.32 -2.377 -5.172 1 95.12 96 SER B C 1
ATOM 1788 O O . SER B 1 96 ? -0.795 -2.902 -5.188 1 95.12 96 SER B O 1
ATOM 1790 N N . THR B 1 97 ? 1.452 -3.045 -5.449 1 96.56 97 THR B N 1
ATOM 1791 C CA . THR B 1 97 ? 1.476 -4.473 -5.738 1 96.56 97 THR B CA 1
ATOM 1792 C C . THR B 1 97 ? 2.699 -5.137 -5.113 1 96.56 97 THR B C 1
ATOM 1794 O O . THR B 1 97 ? 3.756 -4.512 -4.992 1 96.56 97 THR B O 1
ATOM 1797 N N . ASP B 1 98 ? 2.52 -6.395 -4.684 1 96.88 98 ASP B N 1
ATOM 1798 C CA . ASP B 1 98 ? 3.643 -7.156 -4.145 1 96.88 98 ASP B CA 1
ATOM 1799 C C . ASP B 1 98 ? 3.486 -8.648 -4.43 1 96.88 98 ASP B C 1
ATOM 1801 O O . ASP B 1 98 ? 2.445 -9.086 -4.922 1 96.88 98 ASP B O 1
ATOM 1805 N N . ILE B 1 99 ? 4.594 -9.414 -4.211 1 97.94 99 ILE B N 1
ATOM 1806 C CA . ILE B 1 99 ? 4.598 -10.867 -4.211 1 97.94 99 ILE B CA 1
ATOM 1807 C C . ILE B 1 99 ? 4.762 -11.383 -2.781 1 97.94 99 ILE B C 1
ATOM 1809 O O . ILE B 1 99 ? 5.57 -10.859 -2.016 1 97.94 99 ILE B O 1
ATOM 1813 N N . SER B 1 100 ? 3.969 -12.422 -2.441 1 97.44 100 SER B N 1
ATOM 1814 C CA . SER B 1 100 ? 4.031 -12.922 -1.072 1 97.44 100 SER B CA 1
ATOM 1815 C C . SER B 1 100 ? 4.266 -14.43 -1.046 1 97.44 100 SER B C 1
ATOM 1817 O O . SER B 1 100 ? 3.641 -15.172 -1.803 1 97.44 100 SER B O 1
ATOM 1819 N N . LEU B 1 101 ? 5.184 -14.828 -0.218 1 97.31 101 LEU B N 1
ATOM 1820 C CA . LEU B 1 101 ? 5.426 -16.219 0.147 1 97.31 101 LEU B CA 1
ATOM 1821 C C . LEU B 1 101 ? 5.234 -16.438 1.646 1 97.31 101 LEU B C 1
ATOM 1823 O O . LEU B 1 101 ? 5.797 -17.359 2.223 1 97.31 101 LEU B O 1
ATOM 1827 N N . ILE B 1 102 ? 4.559 -15.547 2.283 1 94.38 102 ILE B N 1
ATOM 1828 C CA . ILE B 1 102 ? 4.238 -15.734 3.693 1 94.38 102 ILE B CA 1
ATOM 1829 C C . ILE B 1 102 ? 3.299 -16.922 3.859 1 94.38 102 ILE B C 1
ATOM 1831 O O . ILE B 1 102 ? 2.248 -17 3.217 1 94.38 102 ILE B O 1
ATOM 1835 N N . PRO B 1 103 ? 3.711 -17.844 4.781 1 93.94 103 PRO B N 1
ATOM 1836 C CA . PRO B 1 103 ? 2.789 -18.969 4.988 1 93.94 103 PRO B CA 1
ATOM 1837 C C . PRO B 1 103 ? 1.362 -18.5 5.285 1 93.94 103 PRO B C 1
ATOM 1839 O O . PRO B 1 103 ? 1.163 -17.516 6 1 93.94 103 PRO B O 1
ATOM 1842 N N . PRO B 1 104 ? 0.309 -19.344 4.641 1 95.5 104 PRO B N 1
ATOM 1843 C CA . PRO B 1 104 ? 0.383 -20.672 4.008 1 95.5 104 PRO B CA 1
ATOM 1844 C C . PRO B 1 104 ? 0.766 -20.594 2.531 1 95.5 104 PRO B C 1
ATOM 1846 O O . PRO B 1 104 ? 0.707 -21.594 1.822 1 95.5 104 PRO B O 1
ATOM 1849 N N . HIS B 1 105 ? 1.153 -19.438 2.008 1 97.25 105 HIS B N 1
ATOM 1850 C CA . HIS B 1 105 ? 1.648 -19.328 0.641 1 97.25 105 HIS B CA 1
ATOM 1851 C C . HIS B 1 105 ? 3.1 -19.781 0.542 1 97.25 105 HIS B C 1
ATOM 1853 O O . HIS B 1 105 ? 3.83 -19.766 1.535 1 97.25 105 HIS B O 1
ATOM 1859 N N . SER B 1 106 ? 3.445 -20.281 -0.578 1 97.69 106 SER B N 1
ATOM 1860 C CA . SER B 1 106 ? 4.785 -20.797 -0.853 1 97.69 106 SER B CA 1
ATOM 1861 C C . SER B 1 106 ? 5.113 -20.703 -2.338 1 97.69 106 SER B C 1
ATOM 1863 O O . SER B 1 106 ? 4.215 -20.594 -3.174 1 97.69 106 SER B O 1
ATOM 1865 N N . PHE B 1 107 ? 6.438 -20.75 -2.588 1 98.62 107 PHE B N 1
ATOM 1866 C CA . PHE B 1 107 ? 6.855 -20.703 -3.984 1 98.62 107 PHE B CA 1
ATOM 1867 C C . PHE B 1 107 ? 6.281 -21.875 -4.773 1 98.62 107 PHE B C 1
ATOM 1869 O O . PHE B 1 107 ? 6.434 -23.031 -4.371 1 98.62 107 PHE B O 1
ATOM 1876 N N . SER B 1 108 ? 5.664 -21.562 -5.863 1 98.81 108 SER B N 1
ATOM 1877 C CA . SER B 1 108 ? 5.094 -22.609 -6.711 1 98.81 108 SER B CA 1
ATOM 1878 C C . SER B 1 108 ? 5.629 -22.516 -8.133 1 98.81 108 SER B C 1
ATOM 1880 O O . SER B 1 108 ? 6.082 -23.516 -8.695 1 98.81 108 SER B O 1
ATOM 1882 N N . VAL B 1 109 ? 5.512 -21.344 -8.758 1 98.81 109 VAL B N 1
ATOM 1883 C CA . VAL B 1 109 ? 6.086 -21.062 -10.07 1 98.81 109 VAL B CA 1
ATOM 1884 C C . VAL B 1 109 ? 6.703 -19.672 -10.07 1 98.81 109 VAL B C 1
ATOM 1886 O O . VAL B 1 109 ? 6.316 -18.812 -9.266 1 98.81 109 VAL B O 1
ATOM 1889 N N . THR B 1 110 ? 7.754 -19.5 -11.016 1 98.75 110 THR B N 1
ATOM 1890 C CA . THR B 1 110 ? 8.211 -18.141 -11.242 1 98.75 110 THR B CA 1
ATOM 1891 C C . THR B 1 110 ? 7.039 -17.219 -11.531 1 98.75 110 THR B C 1
ATOM 1893 O O . THR B 1 110 ? 6.184 -17.531 -12.367 1 98.75 110 THR B O 1
ATOM 1896 N N . SER B 1 111 ? 6.922 -16.141 -10.781 1 98.88 111 SER B N 1
ATOM 1897 C CA . SER B 1 111 ? 5.828 -15.18 -10.906 1 98.88 111 SER B CA 1
ATOM 1898 C C . SER B 1 111 ? 6.34 -13.75 -10.828 1 98.88 111 SER B C 1
ATOM 1900 O O . SER B 1 111 ? 7.188 -13.43 -9.992 1 98.88 111 SER B O 1
ATOM 1902 N N . GLY B 1 112 ? 5.875 -12.93 -11.68 1 98.81 112 GLY B N 1
ATOM 1903 C CA . GLY B 1 112 ? 6.242 -11.523 -11.695 1 98.81 112 GLY B CA 1
ATOM 1904 C C . GLY B 1 112 ? 5.109 -10.617 -12.141 1 98.81 112 GLY B C 1
ATOM 1905 O O . GLY B 1 112 ? 4.094 -11.086 -12.656 1 98.81 112 GLY B O 1
ATOM 1906 N N . PHE B 1 113 ? 5.234 -9.336 -11.891 1 98.75 113 PHE B N 1
ATOM 1907 C CA . PHE B 1 113 ? 4.316 -8.32 -12.383 1 98.75 113 PHE B CA 1
ATOM 1908 C C . PHE B 1 113 ? 5.074 -7.066 -12.812 1 98.75 113 PHE B C 1
ATOM 1910 O O . PHE B 1 113 ? 6.223 -6.863 -12.414 1 98.75 113 PHE B O 1
ATOM 1917 N N . GLY B 1 114 ? 4.48 -6.336 -13.633 1 98.31 114 GLY B N 1
ATOM 1918 C CA . GLY B 1 114 ? 4.949 -5.02 -14.047 1 98.31 114 GLY B CA 1
ATOM 1919 C C . GLY B 1 114 ? 3.818 -4.059 -14.359 1 98.31 114 GLY B C 1
ATOM 1920 O O . GLY B 1 114 ? 2.811 -4.449 -14.945 1 98.31 114 GLY B O 1
ATOM 1921 N N . TYR B 1 115 ? 4.012 -2.834 -13.922 1 98.06 115 TYR B N 1
ATOM 1922 C CA . TYR B 1 115 ? 3.055 -1.804 -14.305 1 98.06 115 TYR B CA 1
ATOM 1923 C C . TYR B 1 115 ? 3.264 -1.379 -15.758 1 98.06 115 TYR B C 1
ATOM 1925 O O . TYR B 1 115 ? 4.387 -1.42 -16.266 1 98.06 115 TYR B O 1
ATOM 1933 N N . PHE B 1 116 ? 2.223 -0.985 -16.375 1 97.94 116 PHE B N 1
ATOM 1934 C CA . PHE B 1 116 ? 2.359 -0.372 -17.688 1 97.94 116 PHE B CA 1
ATOM 1935 C C . PHE B 1 116 ? 1.313 0.718 -17.891 1 97.94 116 PHE B C 1
ATOM 1937 O O . PHE B 1 116 ? 0.311 0.764 -17.172 1 97.94 116 PHE B O 1
ATOM 1944 N N . ASP B 1 117 ? 1.568 1.633 -18.781 1 96.69 117 ASP B N 1
ATOM 1945 C CA . ASP B 1 117 ? 0.801 2.855 -19.016 1 96.69 117 ASP B CA 1
ATOM 1946 C C . ASP B 1 117 ? 0.748 3.707 -17.75 1 96.69 117 ASP B C 1
ATOM 1948 O O . ASP B 1 117 ? -0.313 4.219 -17.375 1 96.69 117 ASP B O 1
ATOM 1952 N N . GLY B 1 118 ? 1.771 3.805 -17.094 1 93.62 118 GLY B N 1
ATOM 1953 C CA . GLY B 1 118 ? 2.059 4.461 -15.82 1 93.62 118 GLY B CA 1
ATOM 1954 C C . GLY B 1 118 ? 3.021 3.682 -14.945 1 93.62 118 GLY B C 1
ATOM 1955 O O . GLY B 1 118 ? 2.746 2.537 -14.578 1 93.62 118 GLY B O 1
ATOM 1956 N N . CYS B 1 119 ? 4.16 4.152 -14.656 1 94 119 CYS B N 1
ATOM 1957 C CA . CYS B 1 119 ? 5.223 3.527 -13.875 1 94 119 CYS B CA 1
ATOM 1958 C C . CYS B 1 119 ? 5.879 2.396 -14.656 1 94 119 CYS B C 1
ATOM 1960 O O . CYS B 1 119 ? 6.168 1.336 -14.102 1 94 119 CYS B O 1
ATOM 1962 N N . ASP B 1 120 ? 6.059 2.596 -15.883 1 94.69 120 ASP B N 1
ATOM 1963 C CA . ASP B 1 120 ? 6.648 1.585 -16.75 1 94.69 120 ASP B CA 1
ATOM 1964 C C . ASP B 1 120 ? 8.016 1.146 -16.234 1 94.69 120 ASP B C 1
ATOM 1966 O O . ASP B 1 120 ? 8.836 1.979 -15.852 1 94.69 120 ASP B O 1
ATOM 1970 N N . GLY B 1 121 ? 8.227 -0.172 -16.266 1 93.19 121 GLY B N 1
ATOM 1971 C CA . GLY B 1 121 ? 9.5 -0.724 -15.836 1 93.19 121 GLY B CA 1
ATOM 1972 C C . GLY B 1 121 ? 9.516 -1.12 -14.375 1 93.19 121 GLY B C 1
ATOM 1973 O O . GLY B 1 121 ? 10.398 -1.86 -13.93 1 93.19 121 GLY B O 1
ATOM 1974 N N . ALA B 1 122 ? 8.539 -0.604 -13.625 1 95.12 122 ALA B N 1
ATOM 1975 C CA . ALA B 1 122 ? 8.445 -0.988 -12.219 1 95.12 122 ALA B CA 1
ATOM 1976 C C . ALA B 1 122 ? 7.707 -2.314 -12.062 1 95.12 122 ALA B C 1
ATOM 1978 O O . ALA B 1 122 ? 6.754 -2.592 -12.789 1 95.12 122 ALA B O 1
ATOM 1979 N N . GLY B 1 123 ? 8.125 -3.086 -11.109 1 96.75 123 GLY B N 1
ATOM 1980 C CA . GLY B 1 123 ? 7.566 -4.402 -10.852 1 96.75 123 GLY B CA 1
ATOM 1981 C C . GLY B 1 123 ? 8.438 -5.25 -9.938 1 96.75 123 GLY B C 1
ATOM 1982 O O . GLY B 1 123 ? 9.242 -4.719 -9.172 1 96.75 123 GLY B O 1
ATOM 1983 N N . ALA B 1 124 ? 8.133 -6.508 -9.953 1 97.38 124 ALA B N 1
ATOM 1984 C CA . ALA B 1 124 ? 8.898 -7.508 -9.211 1 97.38 124 ALA B CA 1
ATOM 1985 C C . ALA B 1 124 ? 8.844 -8.867 -9.898 1 97.38 124 ALA B C 1
ATOM 1987 O O . ALA B 1 124 ? 7.93 -9.133 -10.68 1 97.38 124 ALA B O 1
ATOM 1988 N N . ASP B 1 125 ? 9.875 -9.609 -9.703 1 98.25 125 ASP B N 1
ATOM 1989 C CA . ASP B 1 125 ? 9.984 -10.953 -10.258 1 98.25 125 ASP B CA 1
ATOM 1990 C C . ASP B 1 125 ? 10.539 -11.93 -9.219 1 98.25 125 ASP B C 1
ATOM 1992 O O . ASP B 1 125 ? 11.648 -11.75 -8.711 1 98.25 125 ASP B O 1
ATOM 1996 N N . CYS B 1 126 ? 9.734 -12.922 -8.883 1 98.56 126 CYS B N 1
ATOM 1997 C CA . CYS B 1 126 ? 10.133 -13.984 -7.973 1 98.56 126 CYS B CA 1
ATOM 1998 C C . CYS B 1 126 ? 10.406 -15.281 -8.734 1 98.56 126 CYS B C 1
ATOM 2000 O O . CYS B 1 126 ? 9.469 -15.945 -9.188 1 98.56 126 CYS B O 1
ATOM 2002 N N . THR B 1 127 ? 11.711 -15.625 -8.812 1 98.75 127 THR B N 1
ATOM 2003 C CA . THR B 1 127 ? 12.078 -16.703 -9.727 1 98.75 127 THR B CA 1
ATOM 2004 C C . THR B 1 127 ? 12.477 -17.953 -8.953 1 98.75 127 THR B C 1
ATOM 2006 O O . THR B 1 127 ? 12.734 -19 -9.555 1 98.75 127 THR B O 1
ATOM 2009 N N . ASP B 1 128 ? 12.617 -17.812 -7.75 1 98.38 128 ASP B N 1
ATOM 2010 C CA . ASP B 1 128 ? 12.875 -18.984 -6.902 1 98.38 128 A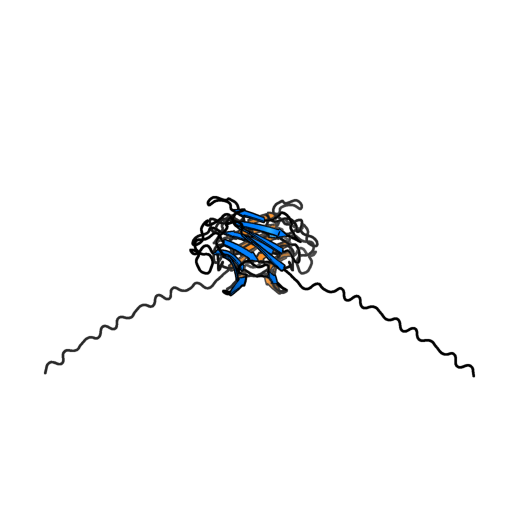SP B CA 1
ATOM 2011 C C . ASP B 1 128 ? 12.383 -18.75 -5.477 1 98.38 128 ASP B C 1
ATOM 2013 O O . ASP B 1 128 ? 11.906 -17.656 -5.152 1 98.38 128 ASP B O 1
ATOM 2017 N N . ALA B 1 129 ? 12.453 -19.797 -4.668 1 98.12 129 ALA B N 1
ATOM 2018 C CA . ALA B 1 129 ? 11.852 -19.781 -3.338 1 98.12 129 ALA B CA 1
ATOM 2019 C C . ALA B 1 129 ? 12.562 -18.781 -2.426 1 98.12 129 ALA B C 1
ATOM 2021 O O . ALA B 1 129 ? 12.047 -18.422 -1.367 1 98.12 129 ALA B O 1
ATOM 2022 N N . ASN B 1 130 ? 13.758 -18.312 -2.777 1 98.06 130 ASN B N 1
ATOM 2023 C CA . ASN B 1 130 ? 14.539 -17.406 -1.956 1 98.06 130 ASN B CA 1
ATOM 2024 C C . ASN B 1 130 ? 14.586 -16 -2.568 1 98.06 130 ASN B C 1
ATOM 2026 O O . ASN B 1 130 ? 15.477 -15.211 -2.25 1 98.06 130 ASN B O 1
ATOM 2030 N N . CYS B 1 131 ? 13.68 -15.773 -3.445 1 97.75 131 CYS B N 1
ATOM 2031 C CA . CYS B 1 131 ? 13.703 -14.484 -4.129 1 97.75 131 CYS B CA 1
ATOM 2032 C C . CYS B 1 131 ? 13.633 -13.336 -3.129 1 97.75 131 CYS B C 1
ATOM 2034 O O . CYS B 1 131 ? 12.875 -13.406 -2.158 1 97.75 131 CYS B O 1
ATOM 2036 N N . PRO B 1 132 ? 14.375 -12.289 -3.387 1 95.75 132 PRO B N 1
ATOM 2037 C CA . PRO B 1 132 ? 14.391 -11.164 -2.445 1 95.75 132 PRO B CA 1
ATOM 2038 C C . PRO B 1 132 ? 13.219 -10.203 -2.652 1 95.75 132 PRO B C 1
ATOM 2040 O O . PRO B 1 132 ? 12.984 -9.328 -1.817 1 95.75 132 PRO B O 1
ATOM 2043 N N . ASP B 1 133 ? 12.477 -10.367 -3.73 1 93.88 133 ASP B N 1
ATOM 2044 C CA . ASP B 1 133 ? 11.484 -9.367 -4.113 1 93.88 133 ASP B CA 1
ATOM 2045 C C . ASP B 1 133 ? 10.094 -9.75 -3.613 1 93.88 133 ASP B C 1
ATOM 2047 O O . ASP B 1 133 ? 9.094 -9.141 -4.012 1 93.88 133 ASP B O 1
ATOM 2051 N N . ALA B 1 134 ? 10.023 -10.766 -2.74 1 96.44 134 ALA B N 1
ATOM 2052 C CA . ALA B 1 134 ? 8.75 -11.203 -2.178 1 96.44 134 ALA B CA 1
ATOM 2053 C C . ALA B 1 134 ? 8.75 -11.07 -0.657 1 96.44 134 ALA B C 1
ATOM 2055 O O . ALA B 1 134 ? 9.812 -11.023 -0.031 1 96.44 134 ALA B O 1
ATOM 2056 N N . PHE B 1 135 ? 7.52 -11.008 -0.126 1 95.38 135 PHE B N 1
ATOM 2057 C CA . PHE B 1 135 ? 7.375 -11.219 1.31 1 95.38 135 PHE B CA 1
ATOM 2058 C C . PHE B 1 135 ? 7.598 -12.68 1.667 1 95.38 135 PHE B C 1
ATOM 2060 O O . PHE B 1 135 ? 6.906 -13.562 1.155 1 95.38 135 PHE B O 1
ATOM 2067 N N . HIS B 1 136 ? 8.578 -12.875 2.564 1 95.19 136 HIS B N 1
ATOM 2068 C CA . HIS B 1 136 ? 8.758 -14.195 3.16 1 95.19 136 HIS B CA 1
ATOM 2069 C C . HIS B 1 136 ? 8.242 -14.219 4.598 1 95.19 136 HIS B C 1
ATOM 2071 O O . HIS B 1 136 ? 7.875 -15.281 5.105 1 95.19 136 HIS B O 1
ATOM 2077 N N . THR B 1 137 ? 8.328 -13.031 5.188 1 91.31 137 THR B N 1
ATOM 2078 C CA . THR B 1 137 ? 7.82 -12.828 6.543 1 91.31 137 THR B CA 1
ATOM 2079 C C . THR B 1 137 ? 7.062 -11.508 6.645 1 91.31 137 THR B C 1
ATOM 2081 O O . THR B 1 137 ? 7.25 -10.609 5.816 1 91.31 137 THR B O 1
ATOM 2084 N N . SER B 1 138 ? 6.293 -11.414 7.723 1 85 138 SER B N 1
ATOM 2085 C CA . SER B 1 138 ? 5.453 -10.234 7.887 1 85 138 SER B CA 1
ATOM 2086 C C . SER B 1 138 ? 6.289 -9 8.211 1 85 138 SER B C 1
ATOM 2088 O O . SER B 1 138 ? 5.832 -7.871 8.047 1 85 138 SER B O 1
ATOM 2090 N N . GLY B 1 139 ? 7.531 -9.211 8.562 1 81.44 139 GLY B N 1
ATOM 2091 C CA . GLY B 1 139 ? 8.375 -8.109 8.992 1 81.44 139 GLY B CA 1
ATOM 2092 C C . GLY B 1 139 ? 9.102 -7.434 7.84 1 81.44 139 GLY B C 1
ATOM 2093 O O . GLY B 1 139 ? 9.75 -6.402 8.031 1 81.44 139 GLY B O 1
ATOM 2094 N N . GLN B 1 140 ? 8.938 -7.973 6.672 1 82.19 140 GLN B N 1
ATOM 2095 C CA . GLN B 1 140 ? 9.562 -7.336 5.516 1 82.19 140 GLN B CA 1
ATOM 2096 C C . GLN B 1 140 ? 8.766 -6.121 5.059 1 82.19 140 GLN B C 1
ATOM 2098 O O . GLN B 1 140 ? 7.535 -6.121 5.109 1 82.19 140 GLN B O 1
ATOM 2103 N N . THR B 1 141 ? 9.406 -4.953 4.832 1 79.94 141 THR B N 1
ATOM 2104 C CA . THR B 1 141 ? 8.688 -3.701 4.605 1 79.94 141 THR B CA 1
ATOM 2105 C C . THR B 1 141 ? 9.109 -3.064 3.287 1 79.94 141 THR B C 1
ATOM 2107 O O . THR B 1 141 ? 8.555 -2.049 2.871 1 79.94 141 THR B O 1
ATOM 2110 N N . GLY B 1 142 ? 9.938 -3.625 2.514 1 84.19 142 GLY B N 1
ATOM 2111 C CA . GLY B 1 142 ? 10.484 -2.938 1.356 1 84.19 142 GLY B CA 1
ATOM 2112 C C . GLY B 1 142 ? 10.188 -3.641 0.046 1 84.19 142 GLY B C 1
ATOM 2113 O O . GLY B 1 142 ? 10.734 -3.275 -0.999 1 84.19 142 GLY B O 1
ATOM 2114 N N . VAL B 1 143 ? 9.273 -4.605 0.069 1 90.69 143 VAL B N 1
ATOM 2115 C CA . VAL B 1 143 ? 9.156 -5.402 -1.148 1 90.69 143 VAL B CA 1
ATOM 2116 C C . VAL B 1 143 ? 7.855 -5.043 -1.872 1 90.69 143 VAL B C 1
ATOM 2118 O O . VAL B 1 143 ? 7.598 -5.527 -2.975 1 90.69 143 VAL B O 1
ATOM 2121 N N . GLN B 1 144 ? 7.035 -4.219 -1.266 1 92.88 144 GLN B N 1
ATOM 2122 C CA . GLN B 1 144 ? 5.859 -3.682 -1.946 1 92.88 144 GLN B CA 1
ATOM 2123 C C . GLN B 1 144 ? 6.258 -2.615 -2.965 1 92.88 144 GLN B C 1
ATOM 2125 O O . GLN B 1 144 ? 7.125 -1.783 -2.695 1 92.88 144 GLN B O 1
ATOM 2130 N N . VAL B 1 145 ? 5.652 -2.68 -4.164 1 94.62 145 VAL B N 1
ATOM 2131 C CA . VAL B 1 145 ? 5.961 -1.74 -5.238 1 94.62 145 VAL B CA 1
ATOM 2132 C C . VAL B 1 145 ? 4.773 -0.805 -5.457 1 94.62 145 VAL B C 1
ATOM 2134 O O . VAL B 1 145 ? 3.693 -1.245 -5.863 1 94.62 145 VAL B O 1
ATOM 2137 N N . ALA B 1 146 ? 5 0.472 -5.234 1 94.69 146 ALA B N 1
ATOM 2138 C CA . ALA B 1 146 ? 3.934 1.464 -5.355 1 94.69 146 ALA B CA 1
ATOM 2139 C C . ALA B 1 146 ? 3.959 2.131 -6.73 1 94.69 146 ALA B C 1
ATOM 2141 O O . ALA B 1 146 ? 4.98 2.105 -7.418 1 94.69 146 ALA B O 1
ATOM 2142 N N . CYS B 1 147 ? 2.855 2.732 -7.16 1 94.19 147 CYS B N 1
ATOM 2143 C CA . CYS B 1 147 ? 2.707 3.545 -8.367 1 94.19 147 CYS B CA 1
ATOM 2144 C C . CYS B 1 147 ? 1.704 4.672 -8.141 1 94.19 147 CYS B C 1
ATOM 2146 O O . CYS B 1 147 ? 0.551 4.418 -7.789 1 94.19 147 CYS B O 1
ATOM 2148 N N . GLN B 1 148 ? 2.129 5.934 -8.414 1 92.81 148 GLN B N 1
ATOM 2149 C CA . GLN B 1 148 ? 1.275 7.086 -8.133 1 92.81 148 GLN B CA 1
ATOM 2150 C C . GLN B 1 148 ? 0.689 7.664 -9.422 1 92.81 148 GLN B C 1
ATOM 2152 O O . GLN B 1 148 ? 0.226 8.805 -9.438 1 92.81 148 GLN B O 1
ATOM 2157 N N . SER B 1 149 ? 0.793 6.863 -10.508 1 93.62 149 SER B N 1
ATOM 2158 C CA . SER B 1 149 ? 0.213 7.316 -11.766 1 93.62 149 SER B CA 1
ATOM 2159 C C . SER B 1 149 ? -1.259 6.934 -11.867 1 93.62 149 SER B C 1
ATOM 2161 O O . SER B 1 149 ? -1.67 5.891 -11.352 1 93.62 149 SER B O 1
ATOM 2163 N N . ASP B 1 150 ? -1.98 7.848 -12.484 1 95 150 ASP B N 1
ATOM 2164 C CA . ASP B 1 150 ? -3.383 7.551 -12.766 1 95 150 ASP B CA 1
ATOM 2165 C C . ASP B 1 150 ? -3.514 6.438 -13.797 1 95 150 ASP B C 1
ATOM 2167 O O . ASP B 1 150 ? -2.686 6.324 -14.703 1 95 150 ASP B O 1
ATOM 2171 N N . ASN B 1 151 ? -4.594 5.648 -13.633 1 97.81 151 ASN B N 1
ATOM 2172 C CA . ASN B 1 151 ? -5.031 4.688 -14.641 1 97.81 151 ASN B CA 1
ATOM 2173 C C . ASN B 1 151 ? -3.914 3.713 -15 1 97.81 151 ASN B C 1
ATOM 2175 O O . ASN B 1 151 ? -3.748 3.363 -16.172 1 97.81 151 ASN B O 1
ATOM 2179 N N . VAL B 1 152 ? -3.08 3.412 -14.031 1 97.69 152 VAL B N 1
ATOM 2180 C CA . VAL B 1 152 ? -1.99 2.473 -14.281 1 97.69 152 VAL B CA 1
ATOM 2181 C C . VAL B 1 152 ? -2.551 1.064 -14.461 1 97.69 152 VAL B C 1
ATOM 2183 O O . VAL B 1 152 ? -3.541 0.699 -13.82 1 97.69 152 VAL B O 1
ATOM 2186 N N . ASN B 1 153 ? -1.883 0.273 -15.312 1 98.75 153 ASN B N 1
ATOM 2187 C CA . ASN B 1 153 ? -2.258 -1.11 -15.586 1 98.75 153 ASN B CA 1
ATOM 2188 C C . ASN B 1 153 ? -1.209 -2.09 -15.07 1 98.75 153 ASN B C 1
ATOM 2190 O O . ASN B 1 153 ? -0.1 -1.687 -14.719 1 98.75 153 ASN B O 1
ATOM 2194 N N . LEU B 1 154 ? -1.649 -3.324 -15.008 1 98.81 154 LEU B N 1
ATOM 2195 C CA . LEU B 1 154 ? -0.778 -4.332 -14.422 1 98.81 154 LEU B CA 1
ATOM 2196 C C . LEU B 1 154 ? -0.685 -5.562 -15.312 1 98.81 154 LEU B C 1
ATOM 2198 O O . LEU B 1 154 ? -1.707 -6.137 -15.695 1 98.81 154 LEU B O 1
ATOM 2202 N N . ALA B 1 155 ? 0.547 -5.938 -15.641 1 98.94 155 ALA B N 1
ATOM 2203 C CA . ALA B 1 155 ? 0.806 -7.195 -16.344 1 98.94 155 ALA B CA 1
ATOM 2204 C C . ALA B 1 155 ? 1.389 -8.234 -15.383 1 98.94 155 ALA B C 1
ATOM 2206 O O . ALA B 1 155 ? 2.381 -7.977 -14.703 1 98.94 155 ALA B O 1
ATOM 2207 N N . ILE B 1 156 ? 0.743 -9.391 -15.352 1 98.94 156 ILE B N 1
ATOM 2208 C CA . ILE B 1 156 ? 1.215 -10.492 -14.516 1 98.94 156 ILE B CA 1
ATOM 2209 C C . ILE B 1 156 ? 1.708 -11.633 -15.406 1 98.94 156 ILE B C 1
ATOM 2211 O O . ILE B 1 156 ? 1.021 -12.039 -16.344 1 98.94 156 ILE B O 1
ATOM 2215 N N . THR B 1 157 ? 2.902 -12.109 -15.102 1 98.94 157 THR B N 1
ATOM 2216 C CA . THR B 1 157 ? 3.504 -13.164 -15.914 1 98.94 157 THR B CA 1
ATOM 2217 C C . THR B 1 157 ? 3.922 -14.344 -15.039 1 98.94 157 THR B C 1
ATOM 2219 O O . THR B 1 157 ? 4.527 -14.156 -13.984 1 98.94 157 THR B O 1
ATOM 2222 N N . PHE B 1 158 ? 3.596 -15.531 -15.508 1 98.94 158 PHE B N 1
ATOM 2223 C CA . PHE B 1 158 ? 4.023 -16.766 -14.867 1 98.94 158 PHE B CA 1
ATOM 2224 C C . PHE B 1 158 ? 5.031 -17.5 -15.734 1 98.94 158 PHE B C 1
ATOM 2226 O O . PHE B 1 158 ? 4.855 -17.609 -16.953 1 98.94 158 PHE B O 1
ATOM 2233 N N . CYS B 1 159 ? 6.133 -18.047 -15.109 1 98.56 159 CYS B N 1
ATOM 2234 C CA . CYS B 1 159 ? 7.18 -18.844 -15.742 1 98.56 159 CYS B CA 1
ATOM 2235 C C . CYS B 1 159 ? 7.902 -18.047 -16.812 1 98.56 159 CYS B C 1
ATOM 2237 O O . CYS B 1 159 ? 8.047 -18.5 -17.953 1 98.56 159 CYS B O 1
ATOM 2239 N N . ASP B 1 160 ? 8.289 -16.797 -16.344 1 92.56 160 ASP B N 1
ATOM 2240 C CA . ASP B 1 160 ? 9.148 -16 -17.203 1 92.56 160 ASP B CA 1
ATOM 2241 C C . ASP B 1 160 ? 10.617 -16.203 -16.844 1 92.56 160 ASP B C 1
ATOM 2243 O O . ASP B 1 160 ? 10.945 -16.484 -15.688 1 92.56 160 ASP B O 1
#

Solvent-accessible surface area (backbone atoms only — not comparable to full-atom values): 17110 Å² total; per-residue (Å²): 136,84,78,77,78,78,79,77,80,79,79,78,76,77,75,76,72,72,70,76,76,73,54,38,31,38,43,38,57,44,76,61,63,85,64,62,41,39,37,32,32,39,92,90,36,80,74,32,69,42,59,68,45,75,38,83,38,68,43,72,67,26,39,33,32,68,41,67,83,74,43,42,98,83,30,35,54,17,35,30,34,22,35,30,42,34,60,41,87,46,68,71,47,27,18,38,36,33,36,22,33,32,81,70,21,24,70,64,59,28,40,32,40,32,31,34,75,35,38,66,88,42,64,44,61,33,74,51,83,78,37,80,40,35,32,64,47,50,67,55,32,66,41,40,36,37,30,44,34,59,48,33,24,40,39,37,36,31,46,116,136,86,80,77,80,80,79,77,78,79,78,80,76,76,75,74,72,71,71,76,78,72,53,40,31,38,43,36,56,46,76,60,64,86,64,63,40,39,37,32,33,38,92,90,35,81,75,33,69,42,59,70,46,74,37,83,39,68,43,71,64,25,39,33,30,69,41,67,86,75,43,42,100,83,29,34,53,17,36,30,35,21,36,29,41,34,58,42,88,48,70,70,48,27,18,38,36,32,36,21,33,32,81,70,21,25,68,65,60,28,40,32,41,32,32,34,76,36,36,65,87,42,65,45,62,31,73,51,84,78,37,81,40,35,31,65,48,50,69,53,32,66,44,39,35,37,33,46,33,60,48,31,22,38,41,35,37,32,48,117